Protein AF-A0A3N4JVA2-F1 (afdb_monomer_lite)

pLDDT: mean 72.31, std 13.78, range [35.91, 92.0]

Foldseek 3Di:
DLQLQLVLLLVLLQVLLVCLVPPDDDDDDPLLVVLSVLLSVLRNQLSVLQNDSDDDPVSVLSNQLSLLSNLLSLQLLCLCLLPVQPPPSSVVSNVVSVVVSVVCNDPVCSDPVNVVVSVVVVVCSLCCSVVSLVVCCVVPNDVLSCQLQVQQDDLVVCLCVLVVVCVVPPPPQSNHSRNSSVNSVSSSSNSVSSVVSSSSSNCSVVVDPPPNPDPDDD

Structure (mmCIF, N/CA/C/O backbone):
data_AF-A0A3N4JVA2-F1
#
_entry.id   AF-A0A3N4JVA2-F1
#
loop_
_atom_site.group_PDB
_atom_site.id
_atom_site.type_symbol
_atom_site.label_atom_id
_atom_site.label_alt_id
_atom_site.label_comp_id
_atom_site.label_asym_id
_atom_site.label_entity_id
_atom_site.label_seq_id
_atom_site.pdbx_PDB_ins_code
_atom_site.Cartn_x
_atom_site.Cartn_y
_atom_site.Cartn_z
_atom_site.occupancy
_atom_site.B_iso_or_equiv
_atom_site.auth_seq_id
_atom_site.auth_comp_id
_atom_site.auth_asym_id
_atom_site.auth_atom_id
_atom_site.pdbx_PDB_model_num
ATOM 1 N N . MET A 1 1 ? -22.751 -12.063 23.614 1.00 51.12 1 MET A N 1
ATOM 2 C CA . MET A 1 1 ? -22.861 -11.514 22.240 1.00 51.12 1 MET A CA 1
ATOM 3 C C . MET A 1 1 ? -21.673 -10.629 21.860 1.00 51.12 1 MET A C 1
ATOM 5 O O . MET A 1 1 ? -20.913 -11.044 20.999 1.00 51.12 1 MET A O 1
ATOM 9 N N . LYS A 1 2 ? -21.418 -9.496 22.542 1.00 52.69 2 LYS A N 1
ATOM 10 C CA . LYS A 1 2 ? -20.255 -8.619 22.254 1.00 52.69 2 LYS A CA 1
ATOM 11 C C . LYS A 1 2 ? -18.904 -9.360 22.245 1.00 52.69 2 LYS A C 1
ATOM 13 O O . LYS A 1 2 ? -18.098 -9.150 21.353 1.00 52.69 2 LYS A O 1
ATOM 18 N N . GLN A 1 3 ? -18.690 -10.280 23.186 1.00 52.34 3 GLN A N 1
ATOM 19 C CA . GLN A 1 3 ? -17.442 -11.048 23.323 1.00 52.34 3 GLN A CA 1
ATOM 20 C C . GLN A 1 3 ? -17.153 -12.006 22.149 1.00 52.34 3 GLN A C 1
ATOM 22 O O . GLN A 1 3 ? -15.996 -12.183 21.785 1.00 52.34 3 GLN A O 1
ATOM 27 N N . VAL A 1 4 ? -18.192 -12.563 21.513 1.00 56.69 4 VAL A N 1
ATOM 28 C CA . VAL A 1 4 ? -18.050 -13.440 20.334 1.00 56.69 4 VAL A CA 1
ATOM 29 C C . VAL A 1 4 ? -17.702 -12.613 19.094 1.00 56.69 4 VAL A C 1
ATOM 31 O O . VAL A 1 4 ? -16.795 -12.975 18.352 1.00 56.69 4 VAL A O 1
ATOM 34 N N . LEU A 1 5 ? -18.338 -11.448 18.924 1.00 57.22 5 LEU A N 1
ATOM 35 C CA . LEU A 1 5 ? -18.026 -10.515 17.837 1.00 57.22 5 LEU A CA 1
ATOM 36 C C . LEU A 1 5 ? -16.569 -10.014 17.903 1.00 57.22 5 LEU A C 1
ATOM 38 O O . LEU A 1 5 ? -15.891 -9.930 16.880 1.00 57.22 5 LEU A O 1
ATOM 42 N N . PHE A 1 6 ? -16.066 -9.723 19.109 1.00 60.81 6 PHE A N 1
ATOM 43 C CA . PHE A 1 6 ? -14.669 -9.324 19.306 1.00 60.81 6 PHE A CA 1
ATOM 44 C C . PHE A 1 6 ? -13.680 -10.433 18.948 1.00 60.81 6 PHE A C 1
ATOM 46 O O . PHE A 1 6 ? -12.674 -10.151 18.305 1.00 60.81 6 PHE A O 1
ATOM 53 N N . SER A 1 7 ? -13.979 -11.683 19.308 1.00 60.72 7 SER A N 1
ATOM 54 C CA . SER A 1 7 ? -13.124 -12.828 18.978 1.00 60.72 7 SER A CA 1
ATOM 55 C C . SER A 1 7 ? -12.996 -13.020 17.462 1.00 60.72 7 SER A C 1
ATOM 57 O O . SER A 1 7 ? -11.876 -13.090 16.962 1.00 60.72 7 SER A O 1
ATOM 59 N N . VAL A 1 8 ? -14.104 -12.999 16.708 1.00 65.75 8 VAL A N 1
ATOM 60 C CA . VAL A 1 8 ? -14.067 -13.189 15.242 1.00 65.75 8 VAL A CA 1
ATOM 61 C C . VAL A 1 8 ? -13.249 -12.095 14.547 1.00 65.75 8 VAL A C 1
ATOM 63 O O . VAL A 1 8 ? -12.421 -12.404 13.692 1.00 65.75 8 VAL A O 1
ATOM 66 N N . ASN A 1 9 ? -13.411 -10.832 14.955 1.00 71.25 9 ASN A N 1
ATOM 67 C CA . ASN A 1 9 ? -12.633 -9.731 14.385 1.00 71.25 9 ASN A CA 1
ATOM 68 C C . ASN A 1 9 ? -11.131 -9.901 14.657 1.00 71.25 9 ASN A C 1
ATOM 70 O O . ASN A 1 9 ? -10.323 -9.779 13.740 1.00 71.25 9 ASN A O 1
ATOM 74 N N . ILE A 1 10 ? -10.744 -10.240 15.888 1.00 77.38 10 ILE A N 1
ATOM 75 C CA . ILE A 1 10 ? -9.333 -10.438 16.253 1.00 77.38 10 ILE A CA 1
ATOM 76 C C . ILE A 1 10 ? -8.711 -11.578 15.444 1.00 77.38 10 ILE A C 1
ATOM 78 O O . ILE A 1 10 ? -7.615 -11.417 14.913 1.00 77.38 10 ILE A O 1
ATOM 82 N N . HIS A 1 11 ? -9.417 -12.701 15.285 1.00 79.94 11 HIS A N 1
ATOM 83 C CA . HIS A 1 11 ? -8.919 -13.818 14.482 1.00 79.94 11 HIS A CA 1
ATOM 84 C C . HIS A 1 11 ? -8.765 -13.448 13.002 1.00 79.94 11 HIS A C 1
ATOM 86 O O . HIS A 1 11 ? -7.753 -13.809 12.400 1.00 79.94 11 HIS A O 1
ATOM 92 N N . SER A 1 12 ? -9.698 -12.682 12.421 1.00 77.88 12 SER A N 1
ATOM 93 C CA . SER A 1 12 ? -9.548 -12.187 11.042 1.00 77.88 12 SER A CA 1
ATOM 94 C C . SER A 1 12 ? -8.355 -11.239 10.877 1.00 77.88 12 SER A C 1
ATOM 96 O O . SER A 1 12 ? -7.668 -11.293 9.862 1.00 77.88 12 SER A O 1
ATOM 98 N N . HIS A 1 13 ? -8.047 -10.430 11.897 1.00 80.38 13 HIS A N 1
ATOM 99 C CA . HIS A 1 13 ? -6.887 -9.538 11.871 1.00 80.38 13 HIS A CA 1
ATOM 100 C C . HIS A 1 13 ? -5.566 -10.283 11.983 1.00 80.38 13 HIS A C 1
ATOM 102 O O . HIS A 1 13 ? -4.662 -10.075 11.182 1.00 80.38 13 HIS A O 1
ATOM 108 N N . ILE A 1 14 ? -5.458 -11.184 12.957 1.00 85.06 14 ILE A N 1
ATOM 109 C CA . ILE A 1 14 ? -4.233 -11.958 13.172 1.00 85.06 14 ILE A CA 1
ATOM 110 C C . ILE A 1 14 ? -3.954 -12.851 11.960 1.00 85.06 14 ILE A C 1
ATOM 112 O O . ILE A 1 14 ? -2.825 -12.884 11.484 1.00 85.06 14 ILE A O 1
ATOM 116 N N . SER A 1 15 ? -4.972 -13.530 11.422 1.00 85.38 15 SER A N 1
ATOM 117 C CA . SER A 1 15 ? -4.803 -14.347 10.212 1.00 85.38 15 SER A CA 1
ATOM 118 C C . SER A 1 15 ? -4.378 -13.509 9.005 1.00 85.38 15 SER A C 1
ATOM 120 O O . SER A 1 15 ? -3.433 -13.895 8.323 1.00 85.38 15 SER A O 1
ATOM 122 N N . GLY A 1 16 ? -4.987 -12.336 8.792 1.00 84.00 16 GLY A N 1
ATOM 123 C CA . GLY A 1 16 ? -4.558 -11.384 7.767 1.00 84.00 16 GLY A CA 1
ATOM 124 C C . GLY A 1 16 ? -3.091 -10.980 7.926 1.00 84.00 16 GLY A C 1
ATOM 125 O O . GLY A 1 16 ? -2.321 -11.100 6.981 1.00 84.00 16 GLY A O 1
ATOM 126 N N . ALA A 1 17 ? -2.664 -10.589 9.130 1.00 87.06 17 ALA A N 1
ATOM 127 C CA . ALA A 1 17 ? -1.267 -10.241 9.388 1.00 87.06 17 ALA A CA 1
ATOM 128 C C . ALA A 1 17 ? -0.311 -11.407 9.084 1.00 87.06 17 ALA A C 1
ATOM 130 O O . ALA A 1 17 ? 0.690 -11.216 8.398 1.00 87.06 17 ALA A O 1
ATOM 131 N N . LEU A 1 18 ? -0.631 -12.620 9.547 1.00 88.88 18 LEU A N 1
ATOM 132 C CA . LEU A 1 18 ? 0.207 -13.802 9.333 1.00 88.88 18 LEU A CA 1
ATOM 133 C C . LEU A 1 18 ? 0.360 -14.147 7.847 1.00 88.88 18 LEU A C 1
ATOM 135 O O . LEU A 1 18 ? 1.466 -14.474 7.427 1.00 88.88 18 LEU A O 1
ATOM 139 N N . ILE A 1 19 ? -0.708 -14.029 7.050 1.00 88.00 19 ILE A N 1
ATOM 140 C CA . ILE A 1 19 ? -0.656 -14.286 5.602 1.00 88.00 19 ILE A CA 1
ATOM 141 C C . ILE A 1 19 ? 0.411 -13.417 4.934 1.00 88.00 19 ILE A C 1
ATOM 143 O O . ILE A 1 19 ? 1.207 -13.944 4.168 1.00 88.00 19 ILE A O 1
ATOM 147 N N . PHE A 1 20 ? 0.456 -12.116 5.235 1.00 87.31 20 PHE A N 1
ATOM 148 C CA . PHE A 1 20 ? 1.402 -11.195 4.593 1.00 87.31 20 PHE A CA 1
ATOM 149 C C . PHE A 1 20 ? 2.806 -11.231 5.206 1.00 87.31 20 PHE A C 1
ATOM 151 O O . PHE A 1 20 ? 3.771 -10.958 4.502 1.00 87.31 20 PHE A O 1
ATOM 158 N N . ILE A 1 21 ? 2.948 -11.610 6.482 1.00 87.81 21 ILE A N 1
ATOM 159 C CA . ILE A 1 21 ? 4.265 -11.835 7.107 1.00 87.81 21 ILE A CA 1
ATOM 160 C C . ILE A 1 21 ? 4.958 -13.057 6.496 1.00 87.81 21 ILE A C 1
ATOM 162 O O . ILE A 1 21 ? 6.162 -13.027 6.262 1.00 87.81 21 ILE A O 1
ATOM 166 N N . PHE A 1 22 ? 4.204 -14.130 6.253 1.00 88.06 22 PHE A N 1
ATOM 167 C CA . PHE A 1 22 ? 4.738 -15.401 5.760 1.00 88.06 22 PHE A CA 1
ATOM 168 C C . PHE A 1 22 ? 4.512 -15.615 4.265 1.00 88.06 22 PHE A C 1
ATOM 170 O O . PHE A 1 22 ? 4.711 -16.727 3.777 1.00 88.06 22 PHE A O 1
ATOM 177 N N . LEU A 1 23 ? 4.084 -14.582 3.534 1.00 85.88 23 LEU A N 1
ATOM 178 C CA . LEU A 1 23 ? 3.835 -14.710 2.109 1.00 85.88 23 LEU A CA 1
ATOM 179 C C . LEU A 1 23 ? 5.164 -14.963 1.382 1.00 85.88 23 LEU A C 1
ATOM 181 O O . LEU A 1 23 ? 6.051 -14.110 1.449 1.00 85.88 23 LEU A O 1
ATOM 185 N N . PRO A 1 24 ? 5.329 -16.098 0.685 1.00 82.94 24 PRO A N 1
ATOM 186 C CA . PRO A 1 24 ? 6.553 -16.353 -0.052 1.00 82.94 24 PRO A CA 1
ATOM 187 C C . PRO A 1 24 ? 6.567 -15.527 -1.342 1.00 82.94 24 PRO A C 1
ATOM 189 O O . PRO A 1 24 ? 5.593 -15.511 -2.094 1.00 82.94 24 PRO A O 1
ATOM 192 N N . TYR A 1 25 ? 7.691 -14.875 -1.616 1.00 82.44 25 TYR A N 1
ATOM 193 C CA . TYR A 1 25 ? 7.978 -14.236 -2.896 1.00 82.44 25 TYR A CA 1
ATOM 194 C C . TYR A 1 25 ? 9.459 -14.399 -3.237 1.00 82.44 25 TYR A C 1
ATOM 196 O O . TYR A 1 25 ? 10.316 -14.447 -2.353 1.00 82.44 25 TYR A O 1
ATOM 204 N N . SER A 1 26 ? 9.752 -14.528 -4.527 1.00 81.50 26 SER A N 1
ATOM 205 C CA . SER A 1 26 ? 11.116 -14.607 -5.050 1.00 81.50 26 SER A CA 1
ATOM 206 C C . SER A 1 26 ? 11.614 -13.208 -5.404 1.00 81.50 26 SER A C 1
ATOM 208 O O . SER A 1 26 ? 10.840 -12.383 -5.877 1.00 81.50 26 SER A O 1
ATOM 210 N N . THR A 1 27 ? 12.898 -12.937 -5.177 1.00 84.25 27 THR A N 1
ATOM 211 C CA . THR A 1 27 ? 13.518 -11.635 -5.467 1.00 84.25 27 THR A CA 1
ATOM 212 C C . THR A 1 27 ? 14.839 -11.835 -6.196 1.00 84.25 27 THR A C 1
ATOM 214 O O . THR A 1 27 ? 15.584 -12.758 -5.863 1.00 84.25 27 THR A O 1
ATOM 217 N N . VAL A 1 28 ? 15.149 -10.969 -7.165 1.00 81.19 28 VAL A N 1
ATOM 218 C CA . VAL A 1 28 ? 16.443 -10.986 -7.873 1.00 81.19 28 VAL A CA 1
ATOM 219 C C . VAL A 1 28 ? 17.425 -10.002 -7.237 1.00 81.19 28 VAL A C 1
ATOM 221 O O . VAL A 1 28 ? 18.615 -10.298 -7.142 1.00 81.19 28 VAL A O 1
ATOM 224 N N . SER A 1 29 ? 16.937 -8.857 -6.750 1.00 85.88 29 SER A N 1
ATOM 225 C CA . SER A 1 29 ? 17.755 -7.808 -6.138 1.00 85.88 29 SER A CA 1
ATOM 226 C C . SER A 1 29 ? 17.385 -7.520 -4.675 1.00 85.88 29 SER A C 1
ATOM 228 O O . SER A 1 29 ? 16.339 -7.930 -4.169 1.00 85.88 29 SER A O 1
ATOM 230 N N . GLN A 1 30 ? 18.257 -6.777 -3.981 1.00 88.12 30 GLN A N 1
ATOM 231 C CA . GLN A 1 30 ? 17.960 -6.241 -2.644 1.00 88.12 30 GLN A CA 1
ATOM 232 C C . GLN A 1 30 ? 16.842 -5.191 -2.682 1.00 88.12 30 GLN A C 1
ATOM 234 O O . GLN A 1 30 ? 16.107 -5.038 -1.710 1.00 88.12 30 GLN A O 1
ATOM 239 N N . GLU A 1 31 ? 16.696 -4.479 -3.800 1.00 88.12 31 GLU A N 1
ATOM 240 C CA . GLU A 1 31 ? 15.643 -3.481 -3.977 1.00 88.12 31 GLU A CA 1
ATOM 241 C C . GLU A 1 31 ? 14.268 -4.149 -4.027 1.00 88.12 31 GLU A C 1
ATOM 243 O O . GLU A 1 31 ? 13.375 -3.730 -3.293 1.00 88.12 31 GLU A O 1
ATOM 248 N N . ASP A 1 32 ? 14.133 -5.251 -4.775 1.00 88.00 32 ASP A N 1
ATOM 249 C CA . ASP A 1 32 ? 12.911 -6.068 -4.810 1.00 88.00 32 ASP A CA 1
ATOM 250 C C . ASP A 1 32 ? 12.520 -6.541 -3.405 1.00 88.00 32 ASP A C 1
ATOM 252 O O . ASP A 1 32 ? 11.373 -6.402 -2.973 1.00 88.00 32 ASP A O 1
ATOM 256 N N . LEU A 1 33 ? 13.496 -7.048 -2.644 1.00 90.75 33 LEU A N 1
ATOM 257 C CA . LEU A 1 33 ? 13.268 -7.487 -1.271 1.00 90.75 33 LEU A CA 1
ATOM 258 C C . LEU A 1 33 ? 12.765 -6.344 -0.391 1.00 90.75 33 LEU A C 1
ATOM 260 O O . LEU A 1 33 ? 11.818 -6.541 0.373 1.00 90.75 33 LEU A O 1
ATOM 264 N N . LEU A 1 34 ? 13.361 -5.155 -0.497 1.00 91.44 34 LEU A N 1
ATOM 265 C CA . LEU A 1 34 ? 12.939 -3.993 0.278 1.00 91.44 34 LEU A CA 1
ATOM 266 C C . LEU A 1 34 ? 11.513 -3.573 -0.078 1.00 91.44 34 LEU A C 1
ATOM 268 O O . LEU A 1 34 ? 10.695 -3.401 0.827 1.00 91.44 34 LEU A O 1
ATOM 272 N N . VAL A 1 35 ? 11.184 -3.440 -1.364 1.00 90.94 35 VAL A N 1
ATOM 273 C CA . VAL A 1 35 ? 9.867 -2.938 -1.780 1.00 90.94 35 VAL A CA 1
ATOM 274 C C . VAL A 1 35 ? 8.736 -3.905 -1.419 1.00 90.94 35 VAL A C 1
ATOM 276 O O . VAL A 1 35 ? 7.706 -3.460 -0.906 1.00 90.94 35 VAL A O 1
ATOM 279 N N . PHE A 1 36 ? 8.939 -5.220 -1.570 1.00 91.06 36 PHE A N 1
ATOM 280 C CA . PHE A 1 36 ? 7.970 -6.216 -1.100 1.00 91.06 36 PHE A CA 1
ATOM 281 C C . PHE A 1 36 ? 7.857 -6.223 0.428 1.00 91.06 36 PHE A C 1
ATOM 283 O O . PHE A 1 36 ? 6.748 -6.273 0.965 1.00 91.06 36 PHE A O 1
ATOM 290 N N . SER A 1 37 ? 8.979 -6.088 1.142 1.00 91.19 37 SER A N 1
ATOM 291 C CA . SER A 1 37 ? 8.980 -6.038 2.609 1.00 91.19 37 SER A CA 1
ATOM 292 C C . SER A 1 37 ? 8.226 -4.822 3.147 1.00 91.19 37 SER A C 1
ATOM 294 O O . SER A 1 37 ? 7.497 -4.951 4.128 1.00 91.19 37 SER A O 1
ATOM 296 N N . PHE A 1 38 ? 8.339 -3.653 2.504 1.00 91.12 38 PHE A N 1
ATOM 297 C CA . PHE A 1 38 ? 7.584 -2.452 2.883 1.00 91.12 38 PHE A CA 1
ATOM 298 C C . PHE A 1 38 ? 6.072 -2.656 2.771 1.00 91.12 38 PHE A C 1
ATOM 300 O O . PHE A 1 38 ? 5.326 -2.251 3.668 1.00 91.12 38 PHE A O 1
ATOM 307 N N . PHE A 1 39 ? 5.616 -3.314 1.704 1.00 90.81 39 PHE A N 1
ATOM 308 C CA . PHE A 1 39 ? 4.203 -3.630 1.538 1.00 90.81 39 PHE A CA 1
ATOM 309 C C . PHE A 1 39 ? 3.722 -4.650 2.570 1.00 90.81 39 PHE A C 1
ATOM 311 O O . PHE A 1 39 ? 2.759 -4.375 3.290 1.00 90.81 39 PHE A O 1
ATOM 318 N N . SER A 1 40 ? 4.425 -5.775 2.715 1.00 91.38 40 SER A N 1
ATOM 319 C CA . SER A 1 40 ? 4.093 -6.814 3.697 1.00 91.38 40 SER A CA 1
ATOM 320 C C . SER A 1 40 ? 4.081 -6.271 5.128 1.00 91.38 40 SER A C 1
ATOM 322 O O . SER A 1 40 ? 3.151 -6.543 5.890 1.00 91.38 40 SER A O 1
ATOM 324 N N . PHE A 1 41 ? 5.055 -5.426 5.482 1.00 92.00 41 PHE A N 1
ATOM 325 C CA . PHE A 1 41 ? 5.095 -4.716 6.760 1.00 92.00 41 PHE A CA 1
ATOM 326 C C . PHE A 1 41 ? 3.887 -3.794 6.935 1.00 92.00 41 PHE A C 1
ATOM 328 O O . PHE A 1 41 ? 3.237 -3.821 7.980 1.00 92.00 41 PHE A O 1
ATOM 335 N N . GLY A 1 42 ? 3.551 -3.003 5.912 1.00 90.81 42 GLY A N 1
ATOM 336 C CA . GLY A 1 42 ? 2.410 -2.095 5.956 1.00 90.81 42 GLY A CA 1
ATOM 337 C C . GLY A 1 42 ? 1.088 -2.825 6.196 1.00 90.81 42 GLY A C 1
ATOM 338 O O . GLY A 1 42 ? 0.297 -2.415 7.050 1.00 90.81 42 GLY A O 1
ATOM 339 N N . VAL A 1 43 ? 0.880 -3.948 5.503 1.00 89.19 43 VAL A N 1
ATOM 340 C CA . VAL A 1 43 ? -0.288 -4.816 5.694 1.00 89.19 43 VAL A CA 1
ATOM 341 C C . VAL A 1 43 ? -0.304 -5.402 7.105 1.00 89.19 43 VAL A C 1
ATOM 343 O O . VAL A 1 43 ? -1.298 -5.250 7.818 1.00 89.19 43 VAL A O 1
ATOM 346 N N . ALA A 1 44 ? 0.801 -6.005 7.548 1.00 90.94 44 ALA A N 1
ATOM 347 C CA . ALA A 1 44 ? 0.902 -6.620 8.868 1.00 90.94 44 ALA A CA 1
ATOM 348 C C . ALA A 1 44 ? 0.609 -5.620 9.996 1.00 90.94 44 ALA A C 1
ATOM 350 O O . ALA A 1 44 ? -0.216 -5.891 10.868 1.00 90.94 44 ALA A O 1
ATOM 351 N N . VAL A 1 45 ? 1.220 -4.433 9.954 1.00 90.88 45 VAL A N 1
ATOM 352 C CA . VAL A 1 45 ? 0.991 -3.375 10.947 1.00 90.88 45 VAL A CA 1
ATOM 353 C C . VAL A 1 45 ? -0.461 -2.903 10.930 1.00 90.88 45 VAL A C 1
ATOM 355 O O . VAL A 1 45 ? -1.047 -2.721 11.996 1.00 90.88 45 VAL A O 1
ATOM 358 N N . CYS A 1 46 ? -1.075 -2.746 9.754 1.00 90.00 46 CYS A N 1
ATOM 359 C CA . CYS A 1 46 ? -2.479 -2.349 9.649 1.00 90.00 46 CYS A CA 1
ATOM 360 C C . CYS A 1 46 ? -3.420 -3.331 10.357 1.00 90.00 46 CYS A C 1
ATOM 362 O O . CYS A 1 46 ? -4.281 -2.915 11.141 1.00 90.00 46 CYS A O 1
ATOM 364 N N . PHE A 1 47 ? -3.230 -4.628 10.119 1.00 87.62 47 PHE A N 1
ATOM 365 C CA . PHE A 1 47 ? -4.016 -5.679 10.758 1.00 87.62 47 PHE A CA 1
ATOM 366 C C . PHE A 1 47 ? -3.732 -5.776 12.267 1.00 87.62 47 PHE A C 1
ATOM 368 O O . PHE A 1 47 ? -4.663 -5.831 13.069 1.00 87.62 47 PHE A O 1
ATOM 375 N N . LEU A 1 48 ? -2.466 -5.707 12.689 1.00 87.94 48 LEU A N 1
ATOM 376 C CA . LEU A 1 48 ? -2.091 -5.792 14.106 1.00 87.94 48 LEU A CA 1
ATOM 377 C C . LEU A 1 48 ? -2.601 -4.603 14.929 1.00 87.94 48 LEU A C 1
ATOM 379 O O . LEU A 1 48 ? -3.141 -4.801 16.018 1.00 87.94 48 LEU A O 1
ATOM 383 N N . LEU A 1 49 ? -2.499 -3.377 14.406 1.00 86.06 49 LEU A N 1
ATOM 384 C CA . LEU A 1 49 ? -3.050 -2.187 15.066 1.00 86.06 49 LEU A CA 1
ATOM 385 C C . LEU A 1 49 ? -4.577 -2.248 15.192 1.00 86.06 49 LEU A C 1
ATOM 387 O O . LEU A 1 49 ? -5.140 -1.652 16.111 1.00 86.06 49 LEU A O 1
ATOM 391 N N . SER A 1 50 ? -5.226 -3.009 14.310 1.00 80.44 50 SER A N 1
ATOM 392 C CA . SER A 1 50 ? -6.672 -3.212 14.295 1.00 80.44 50 SER A CA 1
ATOM 393 C C . SER A 1 50 ? -7.153 -4.393 15.154 1.00 80.44 50 SER A C 1
ATOM 395 O O . SER A 1 50 ? -8.351 -4.508 15.429 1.00 80.44 50 SER A O 1
ATOM 397 N N . ALA A 1 51 ? -6.237 -5.226 15.660 1.00 80.12 51 ALA A N 1
ATOM 398 C CA . ALA A 1 51 ? -6.511 -6.425 16.453 1.00 80.12 51 ALA A CA 1
ATOM 399 C C . ALA A 1 51 ? -6.754 -6.140 17.952 1.00 80.12 51 ALA A C 1
ATOM 401 O O . ALA A 1 51 ? -6.278 -6.871 18.822 1.00 80.12 51 ALA A O 1
ATOM 402 N N . ASN A 1 52 ? -7.491 -5.078 18.290 1.00 75.25 52 ASN A N 1
ATOM 403 C CA . ASN A 1 52 ? -7.765 -4.722 19.684 1.00 75.25 52 ASN A CA 1
ATOM 404 C C . ASN A 1 52 ? -9.221 -5.059 20.086 1.00 75.25 52 ASN A C 1
ATOM 406 O O . ASN A 1 52 ? -10.159 -4.569 19.453 1.00 75.25 52 ASN A O 1
ATOM 410 N N . PRO A 1 53 ? -9.445 -5.834 21.170 1.00 67.19 53 PRO A N 1
ATOM 411 C CA . PRO A 1 53 ? -10.783 -6.216 21.638 1.00 67.19 53 PRO A CA 1
ATOM 412 C C . PRO A 1 53 ? -11.627 -5.049 22.164 1.00 67.19 53 PRO A C 1
ATOM 414 O O . PRO A 1 53 ? -12.820 -5.217 22.405 1.00 67.19 53 PRO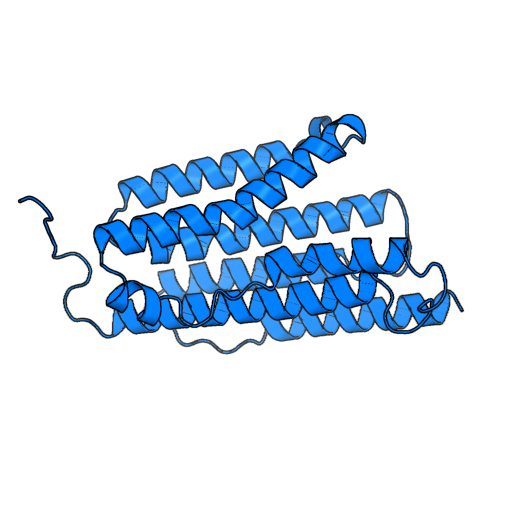 A O 1
ATOM 417 N N . ARG A 1 54 ? -11.035 -3.879 22.423 1.00 72.19 54 ARG A N 1
ATOM 418 C CA . ARG A 1 54 ? -11.738 -2.736 23.013 1.00 72.19 54 ARG A CA 1
ATOM 419 C C . ARG A 1 54 ? -12.004 -1.679 21.954 1.00 72.19 54 ARG A C 1
ATOM 421 O O . ARG A 1 54 ? -11.070 -1.093 21.415 1.00 72.19 54 ARG A O 1
ATOM 428 N N . VAL A 1 55 ? -13.274 -1.352 21.725 1.00 70.69 55 VAL A N 1
ATOM 429 C CA . VAL A 1 55 ? -13.644 -0.160 20.948 1.00 70.69 55 VAL A CA 1
ATOM 430 C C . VAL A 1 55 ? -13.464 1.061 21.842 1.00 70.69 55 VAL A C 1
ATOM 432 O O . VAL A 1 55 ? -14.234 1.281 22.773 1.00 70.69 55 VAL A O 1
ATOM 435 N N . SER A 1 56 ? -12.421 1.840 21.575 1.00 79.00 56 SER A N 1
ATOM 436 C CA . SER A 1 56 ? -12.137 3.103 22.256 1.00 79.00 56 SER A CA 1
ATOM 437 C C . SER A 1 56 ? -11.722 4.162 21.237 1.00 79.00 56 SER A C 1
ATOM 439 O O . SER A 1 56 ? -11.349 3.826 20.110 1.00 79.00 56 SER A O 1
ATOM 441 N N . ALA A 1 57 ? -11.752 5.440 21.625 1.00 75.62 57 ALA A N 1
ATOM 442 C CA . ALA A 1 57 ? -11.249 6.523 20.777 1.00 75.62 57 ALA A CA 1
ATOM 443 C C . ALA A 1 57 ? -9.776 6.302 20.382 1.00 75.62 57 ALA A C 1
ATOM 445 O O . ALA A 1 57 ? -9.397 6.559 19.243 1.00 75.62 57 ALA A O 1
ATOM 446 N N . ILE A 1 58 ? -8.974 5.754 21.299 1.00 77.88 58 ILE A N 1
ATOM 447 C CA . ILE A 1 58 ? -7.563 5.418 21.081 1.00 77.88 58 ILE A CA 1
ATOM 448 C C . ILE A 1 58 ? -7.428 4.267 20.076 1.00 77.88 58 ILE A C 1
ATOM 450 O O . ILE A 1 58 ? -6.673 4.369 19.115 1.00 77.88 58 ILE A O 1
ATOM 454 N N . THR A 1 59 ? -8.204 3.194 20.241 1.00 77.25 59 THR A N 1
ATOM 455 C CA . THR A 1 59 ? -8.207 2.059 19.304 1.00 77.25 59 THR A CA 1
ATOM 456 C C . THR A 1 59 ? -8.581 2.503 17.894 1.00 77.25 59 THR A C 1
ATOM 458 O O . THR A 1 59 ? -7.950 2.111 16.921 1.00 77.25 59 THR A O 1
ATOM 461 N N . LEU A 1 60 ? -9.580 3.377 17.774 1.00 76.50 60 LEU A N 1
ATOM 462 C CA . LEU A 1 60 ? -9.983 3.913 16.482 1.00 76.50 60 LEU A CA 1
ATOM 463 C C . LEU A 1 60 ? -8.856 4.732 15.827 1.00 76.50 60 LEU A C 1
ATOM 465 O O . LEU A 1 60 ? -8.678 4.649 14.614 1.00 76.50 60 LEU A O 1
ATOM 469 N N . GLN A 1 61 ? -8.073 5.484 16.608 1.00 79.75 61 GLN A N 1
ATOM 470 C CA . GLN A 1 61 ? -6.893 6.192 16.099 1.00 79.75 61 GLN A CA 1
ATOM 471 C C . GLN A 1 61 ? -5.814 5.228 15.593 1.00 79.75 61 GLN A C 1
ATOM 473 O O . GLN A 1 61 ? -5.242 5.482 14.534 1.00 79.75 61 GLN A O 1
ATOM 478 N N . PHE A 1 62 ? -5.568 4.116 16.291 1.00 83.69 62 PHE A N 1
ATOM 479 C CA . PHE A 1 62 ? -4.632 3.087 15.830 1.00 83.69 62 PHE A CA 1
ATOM 480 C C . PHE A 1 62 ? -5.094 2.409 14.537 1.00 83.69 62 PHE A C 1
ATOM 482 O O . PHE A 1 62 ? -4.281 2.242 13.632 1.00 83.69 62 PHE A O 1
ATOM 489 N N . ASN A 1 63 ? -6.389 2.117 14.390 1.00 81.12 63 ASN A N 1
ATOM 490 C CA . ASN A 1 63 ? -6.934 1.574 13.141 1.00 81.12 63 ASN A CA 1
ATOM 491 C C . ASN A 1 63 ? -6.705 2.538 11.968 1.00 81.12 63 ASN A C 1
ATOM 493 O O . ASN A 1 63 ? -6.308 2.125 10.881 1.00 81.12 63 ASN A O 1
ATOM 497 N N . PHE A 1 64 ? -6.921 3.841 12.187 1.00 78.06 64 PHE A N 1
ATOM 498 C CA . PHE A 1 64 ? -6.640 4.852 11.167 1.00 78.06 64 PHE A CA 1
ATOM 499 C C . PHE A 1 64 ? -5.151 4.939 10.833 1.00 78.06 64 PHE A C 1
ATOM 501 O O . PHE A 1 64 ? -4.802 5.015 9.658 1.00 78.06 64 PHE A O 1
ATOM 508 N N . LEU A 1 65 ? -4.281 4.903 11.844 1.00 85.19 65 LEU A N 1
ATOM 509 C CA . LEU A 1 65 ? -2.836 4.887 11.640 1.00 85.19 65 LEU A CA 1
ATOM 510 C C . LEU A 1 65 ? -2.403 3.664 10.821 1.00 85.19 65 LEU A C 1
ATOM 512 O O . LEU A 1 65 ? -1.615 3.808 9.892 1.00 85.19 65 LEU A O 1
ATOM 516 N N . GLY A 1 66 ? -2.969 2.492 11.112 1.00 87.69 66 GLY A N 1
ATOM 517 C CA . GLY A 1 66 ? -2.738 1.266 10.357 1.00 87.69 66 GLY A CA 1
ATOM 518 C C . GLY A 1 66 ? -3.061 1.413 8.871 1.00 87.69 66 GLY A C 1
ATOM 519 O O . GLY A 1 66 ? -2.215 1.108 8.036 1.00 87.69 66 GLY A O 1
ATOM 520 N N . ILE A 1 67 ? -4.234 1.961 8.536 1.00 83.69 67 ILE A N 1
ATOM 521 C CA . ILE A 1 67 ? -4.637 2.203 7.139 1.00 83.69 67 ILE A CA 1
ATOM 522 C C . ILE A 1 67 ? -3.654 3.148 6.436 1.00 83.69 67 ILE A C 1
ATOM 524 O O . ILE A 1 67 ? -3.274 2.901 5.294 1.00 83.69 67 ILE A O 1
ATOM 528 N N . ILE A 1 68 ? -3.212 4.213 7.112 1.00 83.75 68 ILE A N 1
ATOM 529 C CA . ILE A 1 68 ? -2.254 5.178 6.550 1.00 83.75 68 ILE A CA 1
ATOM 530 C C . ILE A 1 68 ? -0.901 4.507 6.272 1.00 83.75 68 ILE A C 1
ATOM 532 O O . ILE A 1 68 ? -0.319 4.721 5.209 1.00 83.75 68 ILE A O 1
ATOM 536 N N . ILE A 1 69 ? -0.419 3.673 7.199 1.00 89.31 69 ILE A N 1
ATOM 537 C CA . ILE A 1 69 ? 0.834 2.921 7.051 1.00 89.31 69 ILE A CA 1
ATOM 538 C C . ILE A 1 69 ? 0.734 1.910 5.901 1.00 89.31 69 ILE A C 1
ATOM 540 O O . ILE A 1 69 ? 1.640 1.857 5.074 1.00 89.31 69 ILE A O 1
ATOM 544 N N . LEU A 1 70 ? -0.367 1.154 5.802 1.00 88.75 70 LEU A N 1
ATOM 545 C CA . LEU A 1 70 ? -0.623 0.243 4.680 1.00 88.75 70 LEU A CA 1
ATOM 546 C C . LEU A 1 70 ? -0.619 0.990 3.346 1.00 88.75 70 LEU A C 1
ATOM 548 O O . LEU A 1 70 ? 0.013 0.550 2.388 1.00 88.75 70 LEU A O 1
ATOM 552 N N . MET A 1 71 ? -1.298 2.134 3.281 1.00 84.00 71 MET A N 1
ATOM 553 C CA . MET A 1 71 ? -1.397 2.900 2.044 1.00 84.00 71 MET A CA 1
ATOM 554 C C . MET A 1 71 ? -0.046 3.424 1.573 1.00 84.00 71 MET A C 1
ATOM 556 O O . MET A 1 71 ? 0.285 3.306 0.395 1.00 84.00 71 MET A O 1
ATOM 560 N N . TRP A 1 72 ? 0.760 3.942 2.495 1.00 86.88 72 TRP A N 1
ATOM 561 C CA . TRP A 1 72 ? 2.119 4.367 2.189 1.00 86.88 72 TRP A CA 1
ATOM 562 C C . TRP A 1 72 ? 3.023 3.182 1.809 1.00 86.88 72 TRP A C 1
ATOM 564 O O . TRP A 1 72 ? 3.725 3.249 0.802 1.00 86.88 72 TRP A O 1
ATOM 574 N N . GLY A 1 73 ? 2.941 2.066 2.543 1.00 88.88 73 GLY A N 1
ATOM 575 C CA . GLY A 1 73 ? 3.691 0.840 2.253 1.00 88.88 73 GLY A CA 1
ATOM 576 C C . GLY A 1 73 ? 3.354 0.214 0.897 1.00 88.88 73 GLY A C 1
ATOM 577 O O . GLY A 1 73 ? 4.241 -0.325 0.251 1.00 88.88 73 GLY A O 1
ATOM 578 N N . SER A 1 74 ? 2.106 0.328 0.428 1.00 86.00 74 SER A N 1
ATOM 579 C CA . SER A 1 74 ? 1.674 -0.101 -0.915 1.00 86.00 74 SER A CA 1
ATOM 580 C C . SER A 1 74 ? 2.118 0.862 -2.022 1.00 86.00 74 SER A C 1
ATOM 582 O O . SER A 1 74 ? 2.430 0.432 -3.134 1.00 86.00 74 SER A O 1
ATOM 584 N N . ALA A 1 75 ? 2.214 2.162 -1.730 1.00 83.69 75 ALA A N 1
ATOM 585 C CA . ALA A 1 75 ? 2.679 3.143 -2.706 1.00 83.69 75 ALA A CA 1
ATOM 586 C C . ALA A 1 75 ? 4.145 2.908 -3.113 1.00 83.69 75 ALA A C 1
ATOM 588 O O . ALA A 1 75 ? 4.471 3.057 -4.285 1.00 83.69 75 ALA A O 1
ATOM 589 N N . ILE A 1 76 ? 5.012 2.502 -2.179 1.00 88.38 76 ILE A N 1
ATOM 590 C CA . ILE A 1 76 ? 6.449 2.276 -2.425 1.00 88.38 76 ILE A CA 1
ATOM 591 C C . ILE A 1 76 ? 6.713 1.285 -3.582 1.00 88.38 76 ILE A C 1
ATOM 593 O O . ILE A 1 76 ? 7.299 1.708 -4.581 1.00 88.38 76 ILE A O 1
ATOM 597 N N . PRO A 1 77 ? 6.276 0.008 -3.527 1.00 86.94 77 PRO A N 1
ATOM 598 C CA . PRO A 1 77 ? 6.509 -0.940 -4.619 1.00 86.94 77 PRO A CA 1
ATOM 599 C C . PRO A 1 77 ? 5.751 -0.567 -5.896 1.00 86.94 77 PRO A C 1
ATOM 601 O O . PRO A 1 77 ? 6.242 -0.821 -6.993 1.00 86.94 77 PRO A O 1
ATOM 604 N N . THR A 1 78 ? 4.588 0.085 -5.777 1.00 82.81 78 THR A N 1
ATOM 605 C CA . THR A 1 78 ? 3.828 0.569 -6.940 1.00 82.81 78 THR A CA 1
ATOM 606 C C . THR A 1 78 ? 4.616 1.617 -7.724 1.00 82.81 78 THR A C 1
ATOM 608 O O . THR A 1 78 ? 4.665 1.566 -8.949 1.00 82.81 78 THR A O 1
ATOM 611 N N . ILE A 1 79 ? 5.247 2.564 -7.025 1.00 82.81 79 ILE A N 1
ATOM 612 C CA . ILE A 1 79 ? 6.087 3.600 -7.636 1.00 82.81 79 ILE A CA 1
ATOM 613 C C . ILE A 1 79 ? 7.352 2.971 -8.226 1.00 82.81 79 ILE A C 1
ATOM 615 O O . ILE A 1 79 ? 7.716 3.307 -9.352 1.00 82.81 79 ILE A O 1
ATOM 619 N N . TYR A 1 80 ? 7.985 2.045 -7.497 1.00 86.75 80 TYR A N 1
ATOM 620 C CA . TYR A 1 80 ? 9.202 1.360 -7.933 1.00 86.75 80 TYR A CA 1
ATOM 621 C C . TYR A 1 80 ? 8.999 0.601 -9.249 1.00 86.75 80 TYR A C 1
ATOM 623 O O . TYR A 1 80 ? 9.672 0.889 -10.234 1.00 86.75 80 TYR A O 1
ATOM 631 N N . TYR A 1 81 ? 8.023 -0.310 -9.309 1.00 81.12 81 TYR A N 1
ATOM 632 C CA . TYR A 1 81 ? 7.768 -1.084 -10.527 1.00 81.12 81 TYR A CA 1
ATOM 633 C C . TYR A 1 81 ? 7.049 -0.275 -11.616 1.00 81.12 81 TYR A C 1
ATOM 635 O O . TYR A 1 81 ? 7.243 -0.536 -12.802 1.00 81.12 81 TYR A O 1
ATOM 643 N N . GLY A 1 82 ? 6.247 0.729 -11.244 1.00 77.88 82 GLY A N 1
ATOM 644 C CA . GLY A 1 82 ? 5.536 1.586 -12.197 1.00 77.88 82 GLY A CA 1
ATOM 645 C C . GLY A 1 82 ? 6.453 2.531 -12.977 1.00 77.88 82 GLY A C 1
ATOM 646 O O . GLY A 1 82 ? 6.237 2.752 -14.168 1.00 77.88 82 GLY A O 1
ATOM 647 N N . PHE A 1 83 ? 7.498 3.051 -12.331 1.00 78.62 83 PHE A N 1
ATOM 648 C CA . PHE A 1 83 ? 8.466 3.969 -12.935 1.00 78.62 83 PHE A CA 1
ATOM 649 C C . PHE A 1 83 ? 9.879 3.383 -12.954 1.00 78.62 83 PHE A C 1
ATOM 651 O O . PHE A 1 83 ? 10.843 4.136 -12.869 1.00 78.62 83 PHE A O 1
ATOM 658 N N . TYR A 1 84 ? 10.023 2.058 -13.074 1.00 82.75 84 TYR A N 1
ATOM 659 C CA . TYR A 1 84 ? 11.303 1.340 -12.940 1.00 82.75 84 TYR A CA 1
ATOM 660 C C . TYR A 1 84 ? 12.466 1.981 -13.725 1.00 82.75 84 TYR A C 1
ATOM 662 O O . TYR A 1 84 ? 13.585 2.064 -13.229 1.00 82.75 84 TYR A O 1
ATOM 670 N N . CYS A 1 85 ? 12.181 2.521 -14.913 1.00 81.75 85 CYS A N 1
ATOM 671 C CA . CYS A 1 85 ? 13.167 3.149 -15.795 1.00 81.75 85 CYS A CA 1
ATOM 672 C C . CYS A 1 85 ? 13.349 4.667 -15.631 1.00 81.75 85 CYS A C 1
ATOM 674 O O . CYS A 1 85 ? 14.279 5.224 -16.209 1.00 81.75 85 CYS A O 1
ATOM 676 N N . ASP A 1 86 ? 12.491 5.348 -14.868 1.00 82.00 86 ASP A N 1
ATOM 677 C CA . ASP A 1 86 ? 12.552 6.797 -14.653 1.00 82.00 86 ASP A CA 1
ATOM 678 C C . ASP A 1 86 ? 12.751 7.117 -13.165 1.00 82.00 86 ASP A C 1
ATOM 680 O O . ASP A 1 86 ? 11.810 7.279 -12.382 1.00 82.00 86 ASP A O 1
ATOM 684 N N . VAL A 1 87 ? 14.021 7.250 -12.776 1.00 86.12 87 VAL A N 1
ATOM 685 C CA . VAL A 1 87 ? 14.429 7.572 -11.400 1.00 86.12 87 VAL A CA 1
ATOM 686 C C . VAL A 1 87 ? 13.920 8.955 -10.961 1.00 86.12 87 VAL A C 1
ATOM 688 O O . VAL A 1 87 ? 13.659 9.178 -9.775 1.00 86.12 87 VAL A O 1
ATOM 691 N N . GLY A 1 88 ? 13.746 9.893 -11.899 1.00 84.25 88 GLY A N 1
ATOM 692 C CA . GLY A 1 88 ? 13.225 11.229 -11.614 1.00 84.25 88 GLY A CA 1
ATOM 693 C C . GLY A 1 88 ? 11.767 11.176 -11.163 1.00 84.25 88 GLY A C 1
ATOM 694 O O . GLY A 1 88 ? 11.417 11.716 -10.108 1.00 84.25 88 GLY A O 1
ATOM 695 N N . LEU A 1 89 ? 10.930 10.463 -11.919 1.00 77.19 89 LEU A N 1
ATOM 696 C CA . LEU A 1 89 ? 9.526 10.234 -11.580 1.00 77.19 89 LEU A CA 1
ATOM 697 C C . LEU A 1 89 ? 9.370 9.399 -10.308 1.00 77.19 89 LEU A C 1
ATOM 699 O O . LEU A 1 89 ? 8.533 9.744 -9.467 1.00 77.19 89 LEU A O 1
ATOM 703 N N . GLN A 1 90 ? 10.207 8.374 -10.103 1.00 83.81 90 GLN A N 1
ATOM 704 C CA . GLN A 1 90 ? 10.217 7.612 -8.849 1.00 83.81 90 GLN A CA 1
ATOM 705 C C . GLN A 1 90 ? 10.472 8.517 -7.642 1.00 83.81 90 GLN A C 1
ATOM 707 O O . GLN A 1 90 ? 9.706 8.500 -6.673 1.00 83.81 90 GLN A O 1
ATOM 712 N N . LYS A 1 91 ? 11.525 9.344 -7.696 1.00 87.00 91 LYS A N 1
ATOM 713 C CA . LYS A 1 91 ? 11.902 10.237 -6.595 1.00 87.00 91 LYS A CA 1
ATOM 714 C C . LYS A 1 91 ? 10.804 11.255 -6.302 1.00 87.00 91 LYS A C 1
ATOM 716 O O . LYS A 1 91 ? 10.409 11.408 -5.146 1.00 87.00 91 LYS A O 1
ATOM 721 N N . ASN A 1 92 ? 10.282 11.917 -7.333 1.00 82.50 92 ASN A N 1
ATOM 722 C CA . ASN A 1 92 ? 9.245 12.939 -7.176 1.00 82.50 92 ASN A CA 1
ATOM 723 C C . ASN A 1 92 ? 7.956 12.349 -6.588 1.00 82.50 92 ASN A C 1
ATOM 725 O O . ASN A 1 92 ? 7.387 12.910 -5.649 1.00 82.50 92 ASN A O 1
ATOM 729 N N . THR A 1 93 ? 7.536 11.181 -7.078 1.00 79.06 93 THR A N 1
ATOM 730 C CA . THR A 1 93 ? 6.311 10.520 -6.607 1.00 79.06 93 THR A CA 1
ATOM 731 C C . THR A 1 93 ? 6.482 9.957 -5.194 1.00 79.06 93 THR A C 1
ATOM 733 O O . THR A 1 93 ? 5.567 10.053 -4.376 1.00 79.06 93 THR A O 1
ATOM 736 N N . THR A 1 94 ? 7.670 9.448 -4.852 1.00 85.38 94 THR A N 1
ATOM 737 C CA . THR A 1 94 ? 7.984 8.979 -3.491 1.00 85.38 94 THR A CA 1
ATOM 738 C C . THR A 1 94 ? 7.979 10.130 -2.486 1.00 85.38 94 THR A C 1
ATOM 740 O O . THR A 1 94 ? 7.393 10.002 -1.410 1.00 85.38 94 THR A O 1
ATOM 743 N N . ILE A 1 95 ? 8.567 11.281 -2.838 1.00 87.69 95 ILE A N 1
ATOM 744 C CA . ILE A 1 95 ? 8.528 12.493 -2.005 1.00 87.69 95 ILE A CA 1
ATOM 745 C C . ILE A 1 95 ? 7.081 12.945 -1.798 1.00 87.69 95 ILE A C 1
ATOM 747 O O . ILE A 1 95 ? 6.691 13.245 -0.669 1.00 87.69 95 ILE A O 1
ATOM 751 N N . LEU A 1 96 ? 6.268 12.969 -2.855 1.00 82.62 96 LEU A N 1
ATOM 752 C CA . LEU A 1 96 ? 4.853 13.323 -2.750 1.00 82.62 96 LEU A CA 1
ATOM 753 C C . LEU A 1 96 ? 4.100 12.365 -1.811 1.00 82.62 96 LEU A C 1
ATOM 755 O O . LEU A 1 96 ? 3.421 12.818 -0.891 1.00 82.62 96 LEU A O 1
ATOM 759 N N . SER A 1 97 ? 4.286 11.054 -1.989 1.00 83.12 97 SER A N 1
ATOM 760 C CA . SER A 1 97 ? 3.688 10.011 -1.144 1.00 83.12 97 SER A CA 1
ATOM 761 C C . SER A 1 97 ? 4.078 10.166 0.332 1.00 83.12 97 SER A C 1
ATOM 763 O O . SER A 1 97 ? 3.221 10.112 1.218 1.00 83.12 97 SER A O 1
ATOM 765 N N . LEU A 1 98 ? 5.353 10.454 0.613 1.00 87.56 98 LEU A N 1
ATOM 766 C CA . LEU A 1 98 ? 5.842 10.700 1.970 1.00 87.56 98 LEU A CA 1
ATOM 767 C C . LEU A 1 98 ? 5.230 11.966 2.589 1.00 87.56 98 LEU A C 1
ATOM 769 O O . LEU A 1 98 ? 4.827 11.948 3.751 1.00 87.56 98 LEU A O 1
ATOM 773 N N . ASN A 1 99 ? 5.110 13.055 1.826 1.00 84.75 99 ASN A N 1
ATOM 774 C CA . ASN A 1 99 ? 4.453 14.273 2.305 1.00 84.75 99 ASN A CA 1
ATOM 775 C C . ASN A 1 99 ? 2.978 14.017 2.642 1.00 84.75 99 ASN A C 1
ATOM 777 O O . ASN A 1 99 ? 2.507 14.434 3.701 1.00 84.75 99 ASN A O 1
ATOM 781 N N . CYS A 1 100 ? 2.259 13.275 1.793 1.00 81.81 100 CYS A N 1
ATOM 782 C CA . CYS A 1 100 ? 0.883 12.867 2.074 1.00 81.81 100 CYS A CA 1
ATOM 783 C C . CYS A 1 100 ? 0.787 12.026 3.354 1.00 81.81 100 CYS A C 1
ATOM 785 O O . CYS A 1 100 ? -0.096 12.274 4.180 1.00 81.81 100 CYS A O 1
ATOM 787 N N . PHE A 1 101 ? 1.707 11.078 3.556 1.00 85.31 101 PHE A N 1
ATOM 788 C CA . PHE A 1 101 ? 1.785 10.286 4.784 1.00 85.31 101 PHE A CA 1
ATOM 789 C C . PHE A 1 101 ? 1.955 11.183 6.019 1.00 85.31 101 PHE A C 1
ATOM 791 O O . PHE A 1 101 ? 1.137 11.115 6.940 1.00 85.31 101 PHE A O 1
ATOM 798 N N . ILE A 1 102 ? 2.952 12.077 6.008 1.00 86.62 102 ILE A N 1
ATOM 799 C CA . ILE A 1 102 ? 3.257 12.986 7.123 1.00 86.62 102 ILE A CA 1
ATOM 800 C C . ILE A 1 102 ? 2.051 13.870 7.454 1.00 86.62 102 ILE A C 1
ATOM 802 O O . ILE A 1 102 ? 1.639 13.941 8.611 1.00 86.62 102 ILE A O 1
ATOM 806 N N . ILE A 1 103 ? 1.441 14.506 6.451 1.00 83.12 103 ILE A N 1
ATOM 807 C CA . ILE A 1 103 ? 0.283 15.387 6.657 1.00 83.12 103 ILE A CA 1
ATOM 808 C C . ILE A 1 103 ? -0.879 14.618 7.298 1.00 83.12 103 ILE A C 1
ATOM 810 O O . ILE A 1 103 ? -1.514 15.115 8.228 1.00 83.12 103 ILE A O 1
ATOM 814 N N . THR A 1 104 ? -1.123 13.383 6.857 1.00 78.31 104 THR A N 1
ATOM 815 C CA . THR A 1 104 ? -2.261 12.584 7.334 1.00 78.31 104 THR A CA 1
ATOM 816 C C . THR A 1 104 ? -2.083 12.113 8.783 1.00 78.31 104 THR A C 1
ATOM 818 O O . THR A 1 104 ? -3.071 11.947 9.502 1.00 78.31 104 THR A O 1
ATOM 821 N N . ILE A 1 105 ? -0.842 11.932 9.254 1.00 82.94 105 ILE A N 1
ATOM 822 C CA . ILE A 1 105 ? -0.576 11.543 10.647 1.00 82.94 105 ILE A CA 1
ATOM 823 C C . ILE A 1 105 ? -0.539 12.728 11.619 1.00 82.94 105 ILE A C 1
ATOM 825 O O . ILE A 1 105 ? -0.615 12.498 12.830 1.00 82.94 105 ILE A O 1
ATOM 829 N N . LEU A 1 106 ? -0.446 13.977 11.152 1.00 84.00 106 LEU A N 1
ATOM 830 C CA . LEU A 1 106 ? -0.386 15.150 12.029 1.00 84.00 106 LEU A CA 1
ATOM 831 C C . LEU A 1 106 ? -1.664 15.289 12.883 1.00 84.00 106 LEU A C 1
ATOM 833 O O . LEU A 1 106 ? -2.774 15.126 12.372 1.00 84.00 106 LEU A O 1
A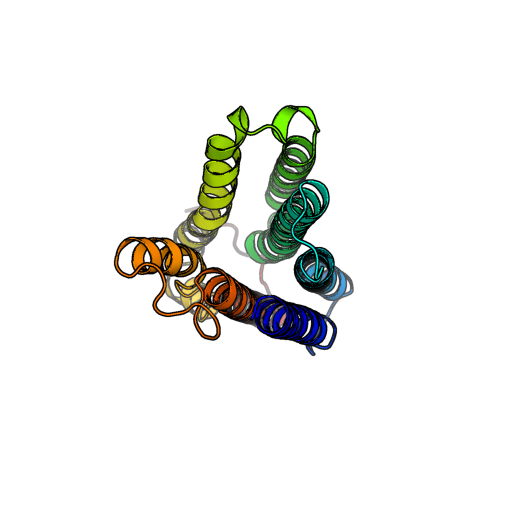TOM 837 N N . PRO A 1 107 ? -1.549 15.634 14.182 1.00 76.62 107 PRO A N 1
ATOM 838 C CA . PRO A 1 107 ? -2.682 15.678 15.112 1.00 76.62 107 PRO A CA 1
ATOM 839 C C . PRO A 1 107 ? -3.797 16.638 14.676 1.00 76.62 107 PRO A C 1
ATOM 841 O O . PRO A 1 107 ? -4.972 16.328 14.869 1.00 76.62 107 PRO A O 1
ATOM 844 N N . ASN A 1 108 ? -3.447 17.736 14.000 1.00 75.69 108 ASN A N 1
ATOM 845 C CA . ASN A 1 108 ? -4.405 18.713 13.474 1.00 75.69 108 ASN A CA 1
ATOM 846 C C . ASN A 1 108 ? -5.368 18.106 12.436 1.00 75.69 108 ASN A C 1
ATOM 848 O O . ASN A 1 108 ? -6.511 18.541 12.339 1.00 75.69 108 ASN A O 1
ATOM 852 N N . PHE A 1 109 ? -4.948 17.055 11.722 1.00 68.62 109 PHE A N 1
ATOM 853 C CA . PHE A 1 109 ? -5.743 16.363 10.700 1.00 68.62 109 PHE A CA 1
ATOM 854 C C . PHE A 1 109 ? -6.464 15.108 11.233 1.00 68.62 109 PHE A C 1
ATOM 856 O O . PHE A 1 109 ? -7.173 14.418 10.496 1.00 68.62 109 PHE A O 1
ATOM 863 N N . ARG A 1 110 ? -6.340 14.807 12.538 1.00 66.81 110 ARG A N 1
ATOM 864 C CA . ARG A 1 110 ? -7.015 13.663 13.185 1.00 66.81 110 ARG A CA 1
ATOM 865 C C . ARG A 1 110 ? -8.454 13.968 13.616 1.00 66.81 110 ARG A C 1
ATOM 867 O O . ARG A 1 110 ? -9.202 13.038 13.921 1.00 66.81 110 ARG A O 1
ATOM 874 N N . GLY A 1 111 ? -8.849 15.243 13.634 1.00 67.88 111 GLY A N 1
ATOM 875 C CA . GLY A 1 111 ? -10.165 15.692 14.094 1.00 67.88 111 GLY A CA 1
ATOM 876 C C . GLY A 1 111 ? -11.345 15.232 13.215 1.00 67.88 111 GLY A C 1
ATOM 877 O O . GLY A 1 111 ? -11.163 14.910 12.038 1.00 67.88 111 GLY A O 1
ATOM 878 N N . PRO A 1 112 ? -12.580 15.221 13.757 1.00 66.75 112 PRO A N 1
ATOM 879 C CA . PRO A 1 112 ? -13.787 14.827 13.022 1.00 66.75 112 PRO A CA 1
ATOM 880 C C . PRO A 1 112 ? -14.112 15.754 11.840 1.00 66.75 112 PRO A C 1
ATOM 882 O O . PRO A 1 112 ? -14.699 15.302 10.861 1.00 66.75 112 PRO A O 1
ATOM 885 N N . THR A 1 113 ? -13.676 17.014 11.888 1.00 71.00 113 THR A N 1
ATOM 886 C CA . THR A 1 113 ? -13.792 17.996 10.795 1.00 71.00 113 THR A CA 1
ATOM 887 C C . THR A 1 113 ? -13.036 17.580 9.531 1.00 71.00 113 THR A C 1
ATOM 889 O O . THR A 1 113 ? -13.482 17.869 8.425 1.00 71.00 113 THR A O 1
ATOM 892 N N . PHE A 1 114 ? -11.935 16.837 9.672 1.00 68.25 114 PHE A N 1
ATOM 893 C CA . PHE A 1 114 ? -11.118 16.353 8.554 1.00 68.25 114 PHE A CA 1
ATOM 894 C C . PHE A 1 114 ? -11.484 14.937 8.102 1.00 68.25 114 PHE A C 1
ATOM 896 O O . PHE A 1 114 ? -10.812 14.369 7.243 1.00 68.25 114 PHE A O 1
ATOM 903 N N . ARG A 1 115 ? -12.562 14.352 8.646 1.00 68.56 115 ARG A N 1
ATOM 904 C CA . ARG A 1 115 ? -13.003 12.995 8.295 1.00 68.56 115 ARG A CA 1
ATOM 905 C C . ARG A 1 115 ? -13.272 12.855 6.798 1.00 68.56 115 ARG A C 1
ATOM 907 O O . ARG A 1 115 ? -12.754 11.934 6.181 1.00 68.56 115 ARG A O 1
ATOM 914 N N . THR A 1 116 ? -14.019 13.797 6.223 1.00 64.75 116 THR A N 1
ATOM 915 C CA . THR A 1 116 ? -14.340 13.798 4.791 1.00 64.75 116 THR A CA 1
ATOM 916 C C . THR A 1 116 ? -13.089 13.989 3.942 1.00 64.75 116 THR A C 1
ATOM 918 O O . THR A 1 116 ? -12.911 13.260 2.979 1.00 64.75 116 THR A O 1
ATOM 921 N N . TYR A 1 117 ? -12.191 14.905 4.323 1.00 65.25 117 TYR A N 1
ATOM 922 C CA . TYR A 1 117 ? -10.928 15.126 3.610 1.00 65.25 117 TYR A CA 1
ATOM 923 C C . TYR A 1 117 ? -10.048 13.877 3.601 1.00 65.25 117 TYR A C 1
ATOM 925 O O . TYR A 1 117 ? -9.507 13.521 2.562 1.00 65.25 117 TYR A O 1
ATOM 933 N N . ARG A 1 118 ? -9.953 13.169 4.729 1.00 68.12 118 ARG A N 1
ATOM 934 C CA . ARG A 1 118 ? -9.189 11.924 4.837 1.00 68.12 118 ARG A CA 1
ATOM 935 C C . ARG A 1 118 ? -9.800 10.795 4.005 1.00 68.12 118 ARG A C 1
ATOM 937 O O . ARG A 1 118 ? -9.076 10.121 3.280 1.00 68.12 118 ARG A O 1
ATOM 944 N N . ASP A 1 119 ? -11.118 10.614 4.071 1.00 63.47 119 ASP A N 1
ATOM 945 C CA . ASP A 1 119 ? -11.820 9.614 3.257 1.00 63.47 119 ASP A CA 1
ATOM 946 C C . ASP A 1 119 ? -11.682 9.929 1.756 1.00 63.47 119 ASP A C 1
ATOM 948 O O . ASP A 1 119 ? -11.483 9.018 0.949 1.00 63.47 119 ASP A O 1
ATOM 952 N N . LEU A 1 120 ? -11.716 11.215 1.384 1.00 64.12 120 LEU A N 1
ATOM 953 C CA . LEU A 1 120 ? -11.474 11.668 0.017 1.00 64.12 120 LEU A CA 1
ATOM 954 C C . LEU A 1 120 ? -10.023 11.417 -0.402 1.00 64.12 120 LEU A C 1
ATOM 956 O O . LEU A 1 120 ? -9.808 10.894 -1.482 1.00 64.12 120 LEU A O 1
ATOM 960 N N . MET A 1 121 ? -9.034 11.710 0.450 1.00 64.19 121 MET A N 1
ATOM 961 C CA . MET A 1 121 ? -7.617 11.450 0.169 1.00 64.19 121 MET A CA 1
ATOM 962 C C . MET A 1 121 ? -7.334 9.963 -0.032 1.00 64.19 121 MET A C 1
ATOM 964 O O . MET A 1 121 ? -6.637 9.613 -0.976 1.00 64.19 121 MET A O 1
ATOM 968 N N . PHE A 1 122 ? -7.892 9.079 0.800 1.00 64.06 122 PHE A N 1
ATOM 969 C 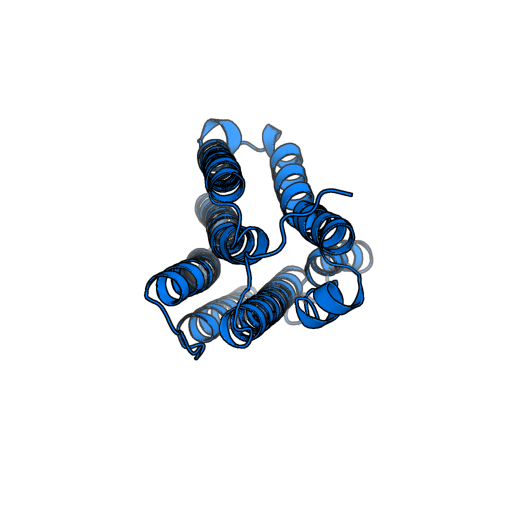CA . PHE A 1 122 ? -7.751 7.632 0.605 1.00 64.06 122 PHE A CA 1
ATOM 970 C C . PHE A 1 122 ? -8.455 7.150 -0.657 1.00 64.06 122 PHE A C 1
ATOM 972 O O . PHE A 1 122 ? -7.917 6.310 -1.373 1.00 64.06 122 PHE A O 1
ATOM 979 N N . SER A 1 123 ? -9.628 7.709 -0.960 1.00 62.28 123 SER A N 1
ATOM 980 C CA . SER A 1 123 ? -10.337 7.404 -2.201 1.00 62.28 123 SER A CA 1
ATOM 981 C C . SER A 1 123 ? -9.523 7.867 -3.406 1.00 62.28 123 SER A C 1
ATOM 983 O O . SER A 1 123 ? -9.284 7.080 -4.308 1.00 62.28 123 SER A O 1
ATOM 985 N N . CYS A 1 124 ? -9.020 9.103 -3.400 1.00 62.34 124 CYS A N 1
ATOM 986 C CA . CYS A 1 124 ? -8.151 9.644 -4.438 1.00 62.34 124 CYS A CA 1
ATOM 987 C C . CYS A 1 124 ? -6.851 8.855 -4.563 1.00 62.34 124 CYS A C 1
ATOM 989 O O . CYS A 1 124 ? -6.430 8.632 -5.684 1.00 62.34 124 CYS A O 1
ATOM 991 N N . LEU A 1 125 ? -6.235 8.396 -3.470 1.00 61.69 125 LEU A N 1
ATOM 992 C CA . LEU A 1 125 ? -5.040 7.551 -3.515 1.00 61.69 125 LEU A CA 1
ATOM 993 C C . LEU A 1 125 ? -5.354 6.169 -4.108 1.00 61.69 125 LEU A C 1
ATOM 995 O O . LEU A 1 125 ? -4.626 5.697 -4.975 1.00 61.69 125 LEU A O 1
ATOM 999 N N . GLY A 1 126 ? -6.475 5.554 -3.728 1.00 60.78 126 GLY A N 1
ATOM 1000 C CA . GLY A 1 126 ? -6.946 4.309 -4.340 1.00 60.78 126 GLY A CA 1
ATOM 1001 C C . GLY A 1 126 ? -7.278 4.472 -5.827 1.00 60.78 126 GLY A C 1
ATOM 1002 O O . GLY A 1 126 ? -6.877 3.651 -6.645 1.00 60.78 126 GLY A O 1
ATOM 1003 N N . PHE A 1 127 ? -7.940 5.569 -6.205 1.00 58.50 127 PHE A N 1
ATOM 1004 C CA . PHE A 1 127 ? -8.200 5.922 -7.602 1.00 58.50 127 PHE A CA 1
ATOM 1005 C C . PHE A 1 127 ? -6.941 6.385 -8.333 1.00 58.50 127 PHE A C 1
ATOM 1007 O O . PHE A 1 127 ? -6.884 6.261 -9.551 1.00 58.50 127 PHE A O 1
ATOM 1014 N N . SER A 1 128 ? -5.914 6.863 -7.626 1.00 57.44 128 SER A N 1
ATOM 1015 C CA . SER A 1 128 ? -4.666 7.300 -8.248 1.00 57.44 128 SER A CA 1
ATOM 1016 C C . SER A 1 128 ? -3.965 6.142 -8.932 1.00 57.44 128 SER A C 1
ATOM 1018 O O . SER A 1 128 ? -3.262 6.396 -9.889 1.00 57.44 128 SER A O 1
ATOM 1020 N N . ILE A 1 129 ? -4.243 4.888 -8.549 1.00 55.44 129 ILE A N 1
ATOM 1021 C CA . ILE A 1 129 ? -3.778 3.683 -9.248 1.00 55.44 129 ILE A CA 1
ATOM 1022 C C . ILE A 1 129 ? -4.239 3.675 -10.717 1.00 55.44 129 ILE A C 1
ATOM 1024 O O . ILE A 1 129 ? -3.499 3.217 -11.580 1.00 55.44 129 ILE A O 1
ATOM 1028 N N . ILE A 1 130 ? -5.399 4.264 -11.039 1.00 61.75 130 ILE A N 1
ATOM 1029 C CA . ILE A 1 130 ? -5.891 4.405 -12.422 1.00 61.75 130 ILE A CA 1
ATOM 1030 C C . ILE A 1 130 ? -4.939 5.268 -13.260 1.00 61.75 130 ILE A C 1
ATOM 1032 O O . ILE A 1 130 ? -4.801 5.038 -14.461 1.00 61.75 130 ILE A O 1
ATOM 1036 N N . PHE A 1 131 ? -4.252 6.242 -12.656 1.00 62.88 131 PHE A N 1
ATOM 1037 C CA . PHE A 1 131 ? -3.360 7.137 -13.389 1.00 62.88 131 PHE A CA 1
ATOM 1038 C C . PHE A 1 131 ? -2.094 6.419 -13.906 1.00 62.88 131 PHE A C 1
ATOM 1040 O O . PHE A 1 131 ? -1.916 6.415 -15.118 1.00 62.88 131 PHE A O 1
ATOM 1047 N N . PRO A 1 132 ? -1.265 5.723 -13.098 1.00 56.78 132 PRO A N 1
ATOM 1048 C CA . PRO A 1 132 ? -0.166 4.904 -13.608 1.00 56.78 132 PRO A CA 1
ATOM 1049 C C . PRO A 1 132 ? -0.630 3.793 -14.550 1.00 56.78 132 PRO A C 1
ATOM 1051 O O . PRO A 1 132 ? 0.086 3.484 -15.496 1.00 56.78 132 PRO A O 1
ATOM 1054 N N . VAL A 1 133 ? -1.824 3.216 -14.336 1.00 60.34 133 VAL A N 1
ATOM 1055 C CA . VAL A 1 133 ? -2.391 2.225 -15.268 1.00 60.34 133 VAL A CA 1
ATOM 1056 C C . VAL A 1 133 ? -2.622 2.866 -16.636 1.00 60.34 133 VAL A C 1
ATOM 1058 O O . VAL A 1 133 ? -2.109 2.384 -17.638 1.00 60.34 133 VAL A O 1
ATOM 1061 N N . SER A 1 134 ? -3.376 3.965 -16.681 1.00 61.66 134 SER A N 1
ATOM 1062 C CA . SER A 1 134 ? -3.736 4.648 -17.929 1.00 61.66 134 SER A CA 1
ATOM 1063 C C . SER A 1 134 ? -2.527 5.278 -18.618 1.00 61.66 134 SER A C 1
ATOM 1065 O O . SER A 1 134 ? -2.387 5.148 -19.831 1.00 61.66 134 SER A O 1
ATOM 1067 N N . HIS A 1 135 ? -1.615 5.883 -17.860 1.00 64.75 135 HIS A N 1
ATOM 1068 C CA . HIS A 1 135 ? -0.363 6.413 -18.384 1.00 64.75 135 HIS A CA 1
ATOM 1069 C C . HIS A 1 135 ? 0.559 5.292 -18.887 1.00 64.75 135 HIS A C 1
ATOM 1071 O O . HIS A 1 135 ? 1.165 5.421 -19.944 1.00 64.75 135 HIS A O 1
ATOM 1077 N N . GLY A 1 136 ? 0.596 4.146 -18.199 1.00 61.78 136 GLY A N 1
ATOM 1078 C CA . GLY A 1 136 ? 1.292 2.943 -18.654 1.00 61.78 136 GLY A CA 1
ATOM 1079 C C . GLY A 1 136 ? 0.717 2.380 -19.956 1.00 61.78 136 GLY A C 1
ATOM 1080 O O . GLY A 1 136 ? 1.483 2.052 -20.856 1.00 61.78 136 GLY A O 1
ATOM 1081 N N . VAL A 1 137 ? -0.614 2.356 -20.115 1.00 65.94 137 VAL A N 1
ATOM 1082 C CA . VAL A 1 137 ? -1.263 2.013 -21.397 1.00 65.94 137 VAL A CA 1
ATOM 1083 C C . VAL A 1 137 ? -0.856 2.990 -22.500 1.00 65.94 137 VAL A C 1
ATOM 1085 O O . VAL A 1 137 ? -0.569 2.559 -23.612 1.00 65.94 137 VAL A O 1
ATOM 1088 N N . GLN A 1 138 ? -0.826 4.293 -22.208 1.00 69.81 138 GLN A N 1
ATOM 1089 C CA . GLN A 1 138 ? -0.436 5.313 -23.186 1.00 69.81 138 GLN A CA 1
ATOM 1090 C C . GLN A 1 138 ? 1.027 5.176 -23.622 1.00 69.81 138 GLN A C 1
ATOM 1092 O O . GLN A 1 138 ? 1.322 5.371 -24.796 1.00 69.81 138 GLN A O 1
ATOM 1097 N N . LEU A 1 139 ? 1.928 4.843 -22.694 1.00 64.94 139 LEU A N 1
ATOM 1098 C CA . LEU A 1 139 ? 3.364 4.742 -22.963 1.00 64.94 139 LEU A CA 1
ATOM 1099 C C . LEU A 1 139 ? 3.780 3.395 -23.564 1.00 64.94 139 LEU A C 1
ATOM 1101 O O . LEU A 1 139 ? 4.648 3.357 -24.430 1.00 64.94 139 LEU A O 1
ATOM 1105 N N . TYR A 1 140 ? 3.195 2.292 -23.095 1.00 64.81 140 TYR A N 1
ATOM 1106 C CA . TYR A 1 140 ? 3.665 0.932 -23.390 1.00 64.81 140 TYR A CA 1
ATOM 1107 C C . TYR A 1 140 ? 2.636 0.075 -24.146 1.00 64.81 140 TYR A C 1
ATOM 1109 O O . TYR A 1 140 ? 2.959 -1.025 -24.586 1.00 64.81 140 TYR A O 1
ATOM 1117 N N . GLY A 1 141 ? 1.405 0.559 -24.327 1.00 68.56 141 GLY A N 1
ATOM 1118 C CA . GLY A 1 141 ? 0.332 -0.159 -25.017 1.00 68.56 141 GLY A CA 1
ATOM 1119 C C . GLY A 1 141 ? -0.459 -1.126 -24.125 1.00 68.56 141 GLY A C 1
ATOM 1120 O O . GLY A 1 141 ? 0.006 -1.590 -23.081 1.00 68.56 141 GLY A O 1
ATOM 1121 N N . LEU A 1 142 ? -1.688 -1.440 -24.557 1.00 66.25 142 LEU A N 1
ATOM 1122 C CA . LEU A 1 142 ? -2.634 -2.294 -23.822 1.00 66.25 142 LEU A CA 1
ATOM 1123 C C . LEU A 1 142 ? -2.094 -3.706 -23.571 1.00 66.25 142 LEU A C 1
ATOM 1125 O O . LEU A 1 142 ? -2.236 -4.210 -22.466 1.00 66.25 142 LEU A O 1
ATOM 1129 N N . GLU A 1 143 ? -1.432 -4.323 -24.549 1.00 63.66 143 GLU A N 1
ATOM 1130 C CA . GLU A 1 143 ? -0.969 -5.713 -24.435 1.00 63.66 143 GLU A CA 1
ATOM 1131 C C . GLU A 1 143 ? 0.131 -5.886 -23.370 1.00 63.66 143 GLU A C 1
ATOM 1133 O O . GLU A 1 143 ? 0.158 -6.870 -22.628 1.00 63.66 143 GLU A O 1
ATOM 1138 N N . ILE A 1 144 ? 1.036 -4.907 -23.264 1.00 63.84 144 ILE A N 1
ATOM 1139 C CA . ILE A 1 144 ? 2.083 -4.890 -22.238 1.00 63.84 144 ILE A CA 1
ATOM 1140 C C . ILE A 1 144 ? 1.461 -4.597 -20.872 1.00 63.84 144 ILE A C 1
ATOM 1142 O O . ILE A 1 144 ? 1.830 -5.224 -19.878 1.00 63.84 144 ILE A O 1
ATOM 1146 N N . GLN A 1 145 ? 0.488 -3.686 -20.816 1.00 62.12 145 GLN A N 1
ATOM 1147 C CA . GLN A 1 145 ? -0.168 -3.339 -19.563 1.00 62.12 145 GLN A CA 1
ATOM 1148 C C . GLN A 1 145 ? -1.052 -4.469 -19.023 1.00 62.12 145 GLN A C 1
ATOM 1150 O O . GLN A 1 145 ? -1.026 -4.720 -17.821 1.00 62.12 145 GLN A O 1
ATOM 1155 N N . GLU A 1 146 ? -1.783 -5.186 -19.880 1.00 60.69 146 GLU A N 1
ATOM 1156 C CA . GLU A 1 146 ? -2.567 -6.361 -19.487 1.00 60.69 146 GLU A CA 1
ATOM 1157 C C . GLU A 1 146 ? -1.665 -7.429 -18.872 1.00 60.69 146 GLU A C 1
ATOM 1159 O O . GLU A 1 146 ? -1.977 -7.923 -17.795 1.00 60.69 146 GLU A O 1
ATOM 1164 N N . LYS A 1 147 ? -0.496 -7.702 -19.470 1.00 58.84 147 LYS A N 1
ATOM 1165 C CA . LYS A 1 147 ? 0.500 -8.637 -18.915 1.00 58.84 147 LYS A CA 1
ATOM 1166 C C . LYS A 1 147 ? 1.097 -8.155 -17.585 1.00 58.84 147 LYS A C 1
ATOM 1168 O O . LYS A 1 147 ? 1.372 -8.975 -16.716 1.00 58.84 147 LYS A O 1
ATOM 1173 N N . ARG A 1 148 ? 1.270 -6.840 -17.401 1.00 57.19 148 ARG A N 1
ATOM 1174 C CA . ARG A 1 148 ? 1.778 -6.231 -16.154 1.00 57.19 148 ARG A CA 1
ATOM 1175 C C . ARG A 1 148 ? 0.726 -6.133 -15.042 1.00 57.19 148 ARG A C 1
ATOM 1177 O O . ARG A 1 148 ? 1.100 -5.998 -13.882 1.00 57.19 148 ARG A O 1
ATOM 1184 N N . MET A 1 149 ? -0.570 -6.160 -15.370 1.00 57.09 149 MET A N 1
ATOM 1185 C CA . MET A 1 149 ? -1.663 -5.832 -14.441 1.00 57.09 149 MET A CA 1
ATOM 1186 C C . MET A 1 149 ? -2.844 -6.816 -14.464 1.00 57.09 149 MET A C 1
ATOM 1188 O O . MET A 1 149 ? -3.970 -6.424 -14.154 1.00 57.09 149 MET A O 1
ATOM 1192 N N . VAL A 1 150 ? -2.596 -8.100 -14.755 1.00 49.28 150 VAL A N 1
ATOM 1193 C CA . VAL A 1 150 ? -3.617 -9.174 -14.818 1.00 49.28 150 VAL A CA 1
ATOM 1194 C C . VAL A 1 150 ? -4.514 -9.250 -13.562 1.00 49.28 150 VAL A C 1
ATOM 1196 O O . VAL A 1 150 ? -5.628 -9.767 -13.624 1.00 49.28 150 VAL A O 1
ATOM 1199 N N . THR A 1 151 ? -4.096 -8.706 -12.415 1.00 47.47 151 THR A N 1
ATOM 1200 C CA . THR A 1 151 ? -4.792 -8.888 -11.129 1.00 47.47 151 THR A CA 1
ATOM 1201 C C . THR A 1 151 ? -5.155 -7.617 -10.361 1.00 47.47 151 THR A C 1
ATOM 1203 O O . THR A 1 151 ? -5.579 -7.714 -9.211 1.00 47.47 151 THR A O 1
ATOM 1206 N N . LEU A 1 152 ? -5.105 -6.419 -10.952 1.00 47.41 152 LEU A N 1
ATOM 1207 C CA . LEU A 1 152 ? -5.616 -5.208 -10.281 1.00 47.41 152 LEU A CA 1
ATOM 1208 C C . LEU A 1 152 ? -7.141 -5.083 -10.439 1.00 47.41 152 LEU A C 1
ATOM 1210 O O . LEU A 1 152 ? -7.670 -4.143 -11.023 1.00 47.41 152 LEU A O 1
ATOM 1214 N N . ASN A 1 153 ? -7.869 -6.074 -9.924 1.00 47.56 153 ASN A N 1
ATOM 1215 C CA . ASN A 1 153 ? -9.323 -6.114 -10.003 1.00 47.56 153 ASN A CA 1
ATOM 1216 C C . ASN A 1 153 ? -9.977 -5.387 -8.822 1.00 47.56 153 ASN A C 1
ATOM 1218 O O . ASN A 1 153 ? -9.595 -5.608 -7.678 1.00 47.56 153 ASN A O 1
AT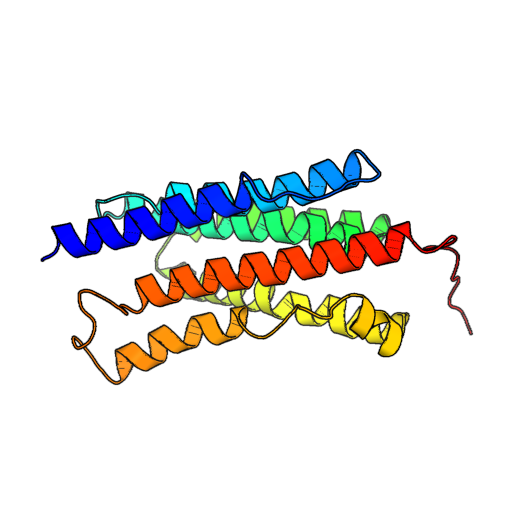OM 1222 N N . LEU A 1 154 ? -10.961 -4.542 -9.161 1.00 49.56 154 LEU A N 1
ATOM 1223 C CA . LEU A 1 154 ? -12.142 -3.956 -8.484 1.00 49.56 154 LEU A CA 1
ATOM 1224 C C . LEU A 1 154 ? -12.392 -4.061 -6.955 1.00 49.56 154 LEU A C 1
ATOM 1226 O O . LEU A 1 154 ? -13.320 -3.416 -6.458 1.00 49.56 154 LEU A O 1
ATOM 1230 N N . PHE A 1 155 ? -11.631 -4.819 -6.174 1.00 49.69 155 PHE A N 1
ATOM 1231 C CA . PHE A 1 155 ? -11.895 -5.097 -4.763 1.00 49.69 155 PHE A CA 1
ATOM 1232 C C . PHE A 1 155 ? -11.748 -3.862 -3.866 1.00 49.69 155 PHE A C 1
ATOM 1234 O O . PHE A 1 155 ? -12.503 -3.712 -2.905 1.00 49.69 155 PHE A O 1
ATOM 1241 N N . GLY A 1 156 ? -10.860 -2.925 -4.222 1.00 50.38 156 GLY A N 1
ATOM 1242 C CA . GLY A 1 156 ? -10.724 -1.645 -3.519 1.00 50.38 156 GLY A CA 1
ATOM 1243 C C . GLY A 1 156 ? -12.000 -0.797 -3.581 1.00 50.38 156 GLY A C 1
ATOM 1244 O O . GLY A 1 156 ? -12.466 -0.314 -2.552 1.00 50.38 156 GLY A O 1
ATOM 1245 N N . VAL A 1 157 ? -12.633 -0.689 -4.755 1.00 45.50 157 VAL A N 1
ATOM 1246 C CA . VAL A 1 157 ? -13.910 0.036 -4.936 1.00 45.50 157 VAL A CA 1
ATOM 1247 C C . VAL A 1 157 ? -15.068 -0.735 -4.297 1.00 45.50 157 VAL A C 1
ATOM 1249 O O . VAL A 1 157 ? -15.925 -0.152 -3.629 1.00 45.50 157 VAL A O 1
ATOM 1252 N N . ALA A 1 158 ? -15.061 -2.064 -4.421 1.00 48.53 158 ALA A N 1
ATOM 1253 C CA . ALA A 1 158 ? -16.066 -2.925 -3.811 1.00 48.53 158 ALA A CA 1
ATOM 1254 C C . ALA A 1 158 ? -16.019 -2.916 -2.269 1.00 48.53 158 ALA A C 1
ATOM 1256 O O . ALA A 1 158 ? -17.019 -3.250 -1.638 1.00 48.53 158 ALA A O 1
ATOM 1257 N N . SER A 1 159 ? -14.928 -2.459 -1.639 1.00 52.03 159 SER A N 1
ATOM 1258 C CA . SER A 1 159 ? -14.839 -2.285 -0.178 1.00 52.03 159 SER A CA 1
ATOM 1259 C C . SER A 1 159 ? -15.810 -1.232 0.393 1.00 52.03 159 SER A C 1
ATOM 1261 O O . SER A 1 159 ? -16.072 -1.228 1.598 1.00 52.03 159 SER A O 1
ATOM 1263 N N . TYR A 1 160 ? -16.399 -0.373 -0.455 1.00 50.69 160 TYR A N 1
ATOM 1264 C CA . TYR A 1 160 ? -17.441 0.588 -0.063 1.00 50.69 160 TYR A CA 1
ATOM 1265 C C . TYR A 1 160 ? -18.862 -0.008 -0.094 1.00 50.69 160 TYR A C 1
ATOM 1267 O O . TYR A 1 160 ? -19.759 0.479 0.600 1.00 50.69 160 TYR A O 1
ATOM 1275 N N . ALA A 1 161 ? -19.071 -1.093 -0.849 1.00 47.34 161 ALA A N 1
ATOM 1276 C CA . ALA A 1 161 ? -20.361 -1.774 -0.982 1.00 47.34 161 ALA A CA 1
ATOM 1277 C C . ALA A 1 161 ? -20.954 -2.306 0.348 1.00 47.34 161 ALA A C 1
ATOM 1279 O O . ALA A 1 161 ? -22.169 -2.204 0.534 1.00 47.34 161 ALA A O 1
ATOM 1280 N N . PRO A 1 162 ? -20.168 -2.790 1.332 1.00 50.00 162 PRO A N 1
ATOM 1281 C CA . PRO A 1 162 ? -20.705 -3.282 2.602 1.00 50.00 162 PRO A CA 1
ATOM 1282 C C . PRO A 1 162 ? -21.366 -2.186 3.450 1.00 50.00 162 PRO A C 1
ATOM 1284 O O . PRO A 1 162 ? -22.351 -2.458 4.134 1.00 50.00 162 PRO A O 1
ATOM 1287 N N . ARG A 1 163 ? -20.883 -0.931 3.374 1.00 52.69 163 ARG A N 1
ATOM 1288 C CA . ARG A 1 163 ? -21.522 0.220 4.051 1.00 52.69 163 ARG A CA 1
ATOM 1289 C C . ARG A 1 163 ? -22.894 0.533 3.454 1.00 52.69 163 ARG A C 1
ATOM 1291 O O . ARG A 1 163 ? -23.800 0.964 4.162 1.00 52.69 163 ARG A O 1
ATOM 1298 N N . VAL A 1 164 ? -23.038 0.312 2.149 1.00 49.75 164 VAL A N 1
ATOM 1299 C CA . VAL A 1 164 ? -24.301 0.469 1.425 1.00 49.75 164 VAL A CA 1
ATOM 1300 C C . VAL A 1 164 ? -25.275 -0.645 1.823 1.00 49.75 164 VAL A C 1
ATOM 1302 O O . VAL A 1 164 ? -26.423 -0.353 2.137 1.00 49.75 164 VAL A O 1
ATOM 1305 N N . LEU A 1 165 ? -24.815 -1.896 1.923 1.00 45.78 165 LEU A N 1
ATOM 1306 C CA . LEU A 1 165 ? -25.648 -3.040 2.323 1.00 45.78 165 LEU A CA 1
ATOM 1307 C C . LEU A 1 165 ? -26.164 -2.946 3.771 1.00 45.78 165 LEU A C 1
ATOM 1309 O O . LEU A 1 165 ? -27.341 -3.214 4.015 1.00 45.78 165 LEU A O 1
ATOM 1313 N N . GLU A 1 166 ? -25.343 -2.500 4.727 1.00 52.72 166 GLU A N 1
ATOM 1314 C CA . GLU A 1 166 ? -25.796 -2.281 6.113 1.00 52.72 166 GLU A CA 1
ATOM 1315 C C . GLU A 1 166 ? -26.818 -1.148 6.249 1.00 52.72 166 GLU A C 1
ATOM 1317 O O . GLU A 1 166 ? -27.677 -1.197 7.131 1.00 52.72 166 GLU A O 1
ATOM 1322 N N . ARG A 1 167 ? -26.771 -0.150 5.355 1.00 58.12 167 ARG A N 1
ATOM 1323 C CA . ARG A 1 167 ? -27.774 0.921 5.304 1.00 58.12 167 ARG A CA 1
ATOM 1324 C C . ARG A 1 167 ? -29.155 0.391 4.909 1.00 58.12 167 ARG A C 1
ATOM 1326 O O . ARG A 1 167 ? -30.155 0.950 5.352 1.00 58.12 167 ARG A O 1
ATOM 1333 N N . PHE A 1 168 ? -29.210 -0.673 4.106 1.00 52.47 168 PHE A N 1
ATOM 1334 C CA . PHE A 1 168 ? -30.458 -1.289 3.650 1.00 52.47 168 PHE A CA 1
ATOM 1335 C C . PHE A 1 168 ? -30.975 -2.399 4.581 1.00 52.47 168 PHE A C 1
ATOM 1337 O O . PHE A 1 168 ? -32.185 -2.605 4.646 1.00 52.47 168 PHE A O 1
ATOM 1344 N N . PHE A 1 169 ? -30.104 -3.078 5.341 1.00 52.97 169 PHE A N 1
ATOM 1345 C CA . PHE A 1 169 ? -30.494 -4.179 6.240 1.00 52.97 169 PHE A CA 1
ATOM 1346 C C . PHE A 1 169 ? -29.879 -4.057 7.648 1.00 52.97 169 PHE A C 1
ATOM 1348 O O . PHE A 1 169 ? -29.013 -4.856 8.023 1.00 52.97 169 PHE A O 1
ATOM 1355 N N . PRO A 1 170 ? -30.330 -3.087 8.465 1.00 53.81 170 PRO A N 1
ATOM 1356 C CA . PRO A 1 170 ? -29.818 -2.908 9.819 1.00 53.81 170 PRO A CA 1
ATOM 1357 C C . PRO A 1 170 ? -30.098 -4.141 10.703 1.00 53.81 170 PRO A C 1
ATOM 1359 O O . PRO A 1 170 ? -31.218 -4.646 10.740 1.00 53.81 170 PRO A O 1
ATOM 1362 N N . ARG A 1 171 ? -29.082 -4.588 11.460 1.00 56.91 171 ARG A N 1
ATOM 1363 C CA . ARG A 1 171 ? -29.134 -5.635 12.513 1.00 56.91 171 ARG A CA 1
ATOM 1364 C C . ARG A 1 171 ? -29.359 -7.094 12.081 1.00 56.91 171 ARG A C 1
ATOM 1366 O O . ARG A 1 171 ? -29.589 -7.946 12.934 1.00 56.91 171 ARG A O 1
ATOM 1373 N N . LYS A 1 172 ? -29.285 -7.432 10.786 1.00 55.56 172 LYS A N 1
ATOM 1374 C CA . LYS A 1 172 ? -29.386 -8.842 10.338 1.00 55.56 172 LYS A CA 1
ATOM 1375 C C . LYS A 1 172 ? -28.084 -9.650 10.462 1.00 55.56 172 LYS A C 1
ATOM 1377 O O . LYS A 1 172 ? -28.152 -10.873 10.496 1.00 55.56 172 LYS A O 1
ATOM 1382 N N . HIS A 1 173 ? -26.924 -8.995 10.559 1.00 54.75 173 HIS A N 1
ATOM 1383 C CA . HIS A 1 173 ? -25.598 -9.635 10.493 1.00 54.75 173 HIS A CA 1
ATOM 1384 C C . HIS A 1 173 ? -24.711 -9.314 11.713 1.00 54.75 173 HIS A C 1
ATOM 1386 O O . HIS A 1 173 ? -23.508 -9.091 11.595 1.00 54.75 173 HIS A O 1
ATOM 1392 N N . ASP A 1 174 ? -25.305 -9.294 12.910 1.00 54.00 174 ASP A N 1
ATOM 1393 C CA . ASP A 1 174 ? -24.653 -8.871 14.162 1.00 54.00 174 ASP A CA 1
ATOM 1394 C C . ASP A 1 174 ? -23.588 -9.852 14.707 1.00 54.00 174 ASP A C 1
ATOM 1396 O O . ASP A 1 174 ? -22.998 -9.572 15.747 1.00 54.00 174 ASP A O 1
ATOM 1400 N N . ILE A 1 175 ? -23.343 -11.005 14.064 1.00 53.56 175 ILE A N 1
ATOM 1401 C CA . ILE A 1 175 ? -22.361 -12.018 14.519 1.00 53.56 175 ILE A CA 1
ATOM 1402 C C . ILE A 1 175 ? -21.425 -12.454 13.379 1.00 53.56 175 ILE A C 1
ATOM 1404 O O . ILE A 1 175 ? -20.205 -12.377 13.531 1.00 53.56 175 ILE A O 1
ATOM 1408 N N . TYR A 1 176 ? -21.986 -12.862 12.236 1.00 53.38 176 TYR A N 1
ATOM 1409 C CA . TYR A 1 176 ? -21.256 -13.199 11.010 1.00 53.38 176 TYR A CA 1
ATOM 1410 C C . TYR A 1 176 ? -21.771 -12.333 9.855 1.00 53.38 176 TYR A C 1
ATOM 1412 O O . TYR A 1 176 ? -22.982 -12.197 9.687 1.00 53.38 176 TYR A O 1
ATOM 1420 N N . GLY A 1 177 ? -20.860 -11.754 9.069 1.00 54.94 177 GLY A N 1
ATOM 1421 C CA . GLY A 1 177 ? -21.203 -10.900 7.926 1.00 54.94 177 GLY A CA 1
ATOM 1422 C C . GLY A 1 177 ? -21.463 -9.433 8.278 1.00 54.94 177 GLY A C 1
ATOM 1423 O O . GLY A 1 177 ? -22.101 -8.731 7.497 1.00 54.94 177 GLY A O 1
ATOM 1424 N N . SER A 1 178 ? -20.987 -8.952 9.433 1.00 65.88 178 SER A N 1
ATOM 1425 C CA . SER A 1 178 ? -21.021 -7.508 9.729 1.00 65.88 178 SER A CA 1
ATOM 1426 C C . SER A 1 178 ? -20.215 -6.732 8.678 1.00 65.88 178 SER A C 1
ATOM 1428 O O . SER A 1 178 ? -19.217 -7.250 8.166 1.00 65.88 178 SER A O 1
ATOM 1430 N N . SER A 1 179 ? -20.577 -5.483 8.368 1.00 64.06 179 SER A N 1
ATOM 1431 C CA . SER A 1 179 ? -19.838 -4.669 7.384 1.00 64.06 179 SER A CA 1
ATOM 1432 C C . SER A 1 179 ? -18.362 -4.550 7.730 1.00 64.06 179 SER A C 1
ATOM 1434 O O . SER A 1 179 ? -17.524 -4.476 6.836 1.00 64.06 179 SER A O 1
ATOM 1436 N N . HIS A 1 180 ? -18.037 -4.574 9.023 1.00 68.75 180 HIS A N 1
ATOM 1437 C CA . HIS A 1 180 ? -16.672 -4.538 9.512 1.00 68.75 180 HIS A CA 1
ATOM 1438 C C . HIS A 1 180 ? -15.906 -5.825 9.173 1.00 68.75 180 HIS A C 1
ATOM 1440 O O . HIS A 1 180 ? -14.773 -5.745 8.715 1.00 68.75 180 HIS A O 1
ATOM 1446 N N . GLN A 1 181 ? -16.524 -7.000 9.328 1.00 67.06 181 GLN A N 1
ATOM 1447 C CA . GLN A 1 181 ? -15.927 -8.278 8.913 1.00 67.06 181 GLN A CA 1
ATOM 1448 C C . GLN A 1 181 ? -15.773 -8.360 7.393 1.00 67.06 181 GLN A C 1
ATOM 1450 O O . GLN A 1 181 ? -14.728 -8.788 6.909 1.00 67.06 181 GLN A O 1
ATOM 1455 N N . ILE A 1 182 ? -16.778 -7.906 6.637 1.00 68.00 182 ILE A N 1
ATOM 1456 C CA . ILE A 1 182 ? -16.701 -7.872 5.173 1.00 68.00 182 ILE A CA 1
ATOM 1457 C C . ILE A 1 182 ? -15.575 -6.932 4.734 1.00 68.00 182 ILE A C 1
ATOM 1459 O O . ILE A 1 182 ? -14.796 -7.285 3.857 1.00 68.00 182 ILE A O 1
ATOM 1463 N N . LEU A 1 183 ? -15.427 -5.773 5.381 1.00 70.25 183 LEU A N 1
ATOM 1464 C CA . LEU A 1 183 ? -14.325 -4.853 5.113 1.00 70.25 183 LEU A CA 1
ATOM 1465 C C . LEU A 1 183 ? -12.958 -5.526 5.316 1.00 70.25 183 LEU A C 1
ATOM 1467 O O . LEU A 1 183 ? -12.101 -5.377 4.452 1.00 70.25 183 LEU A O 1
ATOM 1471 N N . HIS A 1 184 ? -12.759 -6.302 6.389 1.00 72.94 184 HIS A N 1
ATOM 1472 C CA . HIS A 1 184 ? -11.493 -7.024 6.612 1.00 72.94 184 HIS A CA 1
ATOM 1473 C C . HIS A 1 184 ? -11.200 -8.039 5.519 1.00 72.94 184 HIS A C 1
ATOM 1475 O O . HIS A 1 184 ? -10.091 -8.058 4.990 1.00 72.94 184 HIS A O 1
ATOM 1481 N N . VAL A 1 185 ? -12.199 -8.834 5.129 1.00 74.06 185 VAL A N 1
ATOM 1482 C CA . VAL A 1 185 ? -12.054 -9.791 4.023 1.00 74.06 185 VAL A CA 1
ATOM 1483 C C . VAL A 1 185 ? -11.688 -9.063 2.729 1.00 74.06 185 VAL A C 1
ATOM 1485 O O . VAL A 1 185 ? -10.761 -9.472 2.036 1.00 74.06 185 VAL A O 1
ATOM 1488 N N . MET A 1 186 ? -12.349 -7.944 2.429 1.00 70.31 186 MET A N 1
ATOM 1489 C CA . MET A 1 186 ? -12.061 -7.148 1.233 1.00 70.31 186 MET A CA 1
ATOM 1490 C C . MET A 1 186 ? -10.655 -6.544 1.255 1.00 70.31 186 MET A C 1
ATOM 1492 O O . MET A 1 186 ? -10.007 -6.507 0.215 1.00 70.31 186 MET A O 1
ATOM 1496 N N . VAL A 1 187 ? -10.156 -6.112 2.418 1.00 75.44 187 VAL A N 1
ATOM 1497 C CA . VAL A 1 187 ? -8.781 -5.608 2.563 1.00 75.44 187 VAL A CA 1
ATOM 1498 C C . VAL A 1 187 ? -7.755 -6.726 2.348 1.00 75.44 187 VAL A C 1
ATOM 1500 O O . VAL A 1 187 ? -6.771 -6.497 1.648 1.00 75.44 187 VAL A O 1
ATOM 1503 N N . VAL A 1 188 ? -7.991 -7.940 2.866 1.00 79.94 188 VAL A N 1
ATOM 1504 C CA . VAL A 1 188 ? -7.122 -9.103 2.589 1.00 79.94 188 VAL A CA 1
ATOM 1505 C C . VAL A 1 188 ? -7.100 -9.413 1.092 1.00 79.94 188 VAL A C 1
ATOM 1507 O O . VAL A 1 188 ? -6.024 -9.512 0.505 1.00 79.94 188 VAL A O 1
ATOM 1510 N N . LEU A 1 189 ? -8.271 -9.517 0.455 1.00 75.12 189 LEU A N 1
ATOM 1511 C CA . LEU A 1 189 ? -8.377 -9.801 -0.979 1.00 75.12 189 LEU A CA 1
ATOM 1512 C C . LEU A 1 189 ? -7.717 -8.711 -1.830 1.00 75.12 189 LEU A C 1
ATOM 1514 O O . LEU A 1 189 ? -6.989 -9.030 -2.766 1.00 75.12 189 LEU A O 1
ATOM 1518 N N . ALA A 1 190 ? -7.916 -7.437 -1.485 1.00 75.12 190 ALA A N 1
ATOM 1519 C CA . ALA A 1 190 ? -7.264 -6.320 -2.158 1.00 75.12 190 ALA A CA 1
ATOM 1520 C C . ALA A 1 190 ? -5.738 -6.365 -1.993 1.00 75.12 190 ALA A C 1
ATOM 1522 O O . ALA A 1 190 ? -5.020 -6.113 -2.955 1.00 75.12 190 ALA A O 1
ATOM 1523 N N . GLY A 1 191 ? -5.233 -6.729 -0.811 1.00 79.69 191 GLY A N 1
ATOM 1524 C CA . GLY A 1 191 ? -3.799 -6.899 -0.585 1.00 79.69 191 GLY A CA 1
ATOM 1525 C C . GLY A 1 191 ? -3.202 -8.049 -1.403 1.00 79.69 191 GLY A C 1
ATOM 1526 O O . GLY A 1 191 ? -2.133 -7.891 -1.984 1.00 79.69 191 GLY A O 1
ATOM 1527 N N . LEU A 1 192 ? -3.900 -9.185 -1.509 1.00 81.25 192 LEU A N 1
ATOM 1528 C CA . LEU A 1 192 ? -3.461 -10.325 -2.324 1.00 81.25 192 LEU A CA 1
ATOM 1529 C C . LEU A 1 192 ? -3.488 -9.981 -3.821 1.00 81.25 192 LEU A C 1
ATOM 1531 O O . LEU A 1 192 ? -2.542 -10.276 -4.550 1.00 81.25 192 LEU A O 1
ATOM 1535 N N . ALA A 1 193 ? -4.540 -9.300 -4.276 1.00 74.88 193 ALA A N 1
ATOM 1536 C CA . ALA A 1 193 ? -4.631 -8.768 -5.633 1.00 74.88 193 ALA A CA 1
ATOM 1537 C C . ALA A 1 193 ? -3.490 -7.778 -5.930 1.00 74.88 193 ALA A C 1
ATOM 1539 O O . ALA A 1 193 ? -2.844 -7.859 -6.971 1.00 74.88 193 ALA A O 1
ATOM 1540 N N . HIS A 1 194 ? -3.173 -6.893 -4.983 1.00 79.81 194 HIS A N 1
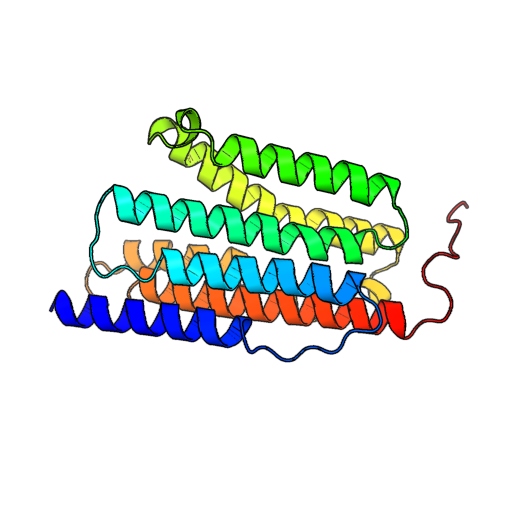ATOM 1541 C CA . HIS A 1 194 ? -2.047 -5.978 -5.122 1.00 79.81 194 HIS A CA 1
ATOM 1542 C C . HIS A 1 194 ? -0.718 -6.733 -5.231 1.00 79.81 194 HIS A C 1
ATOM 1544 O O . HIS A 1 194 ? 0.045 -6.492 -6.159 1.00 79.81 194 HIS A O 1
ATOM 1550 N N . MET A 1 195 ? -0.478 -7.705 -4.348 1.00 83.44 195 MET A N 1
ATOM 1551 C CA . MET A 1 195 ? 0.747 -8.502 -4.350 1.00 83.44 195 MET A CA 1
ATOM 1552 C C . MET A 1 195 ? 0.944 -9.296 -5.640 1.00 83.44 195 MET A C 1
ATOM 1554 O O . MET A 1 195 ? 2.034 -9.310 -6.197 1.00 83.44 195 MET A O 1
ATOM 1558 N N . THR A 1 196 ? -0.113 -9.931 -6.147 1.00 79.94 196 THR A N 1
ATOM 1559 C CA . THR A 1 196 ? -0.055 -10.641 -7.437 1.00 79.94 196 THR A CA 1
ATOM 1560 C C . THR A 1 196 ? 0.260 -9.692 -8.594 1.00 79.94 196 THR A C 1
ATOM 1562 O O . THR A 1 196 ? 1.010 -10.064 -9.494 1.00 79.94 196 THR A O 1
ATOM 1565 N N . GLY A 1 197 ? -0.244 -8.453 -8.550 1.00 75.12 197 GLY A N 1
ATOM 1566 C CA . GLY A 1 197 ? 0.116 -7.416 -9.516 1.00 75.12 197 GLY A CA 1
ATOM 1567 C C . GLY A 1 197 ? 1.595 -7.031 -9.429 1.00 75.12 197 GLY A C 1
ATOM 1568 O O . GLY A 1 197 ? 2.271 -6.958 -10.451 1.00 75.12 197 GLY A O 1
ATOM 1569 N N . LEU A 1 198 ? 2.123 -6.855 -8.213 1.00 82.12 198 LEU A N 1
ATOM 1570 C CA . LEU A 1 198 ? 3.544 -6.563 -7.996 1.00 82.12 198 LEU A CA 1
ATOM 1571 C C . LEU A 1 198 ? 4.450 -7.709 -8.473 1.00 82.12 198 LEU A C 1
ATOM 1573 O O . LEU A 1 198 ? 5.448 -7.449 -9.136 1.00 82.12 198 LEU A O 1
ATOM 1577 N N . LEU A 1 199 ? 4.088 -8.965 -8.193 1.00 84.19 199 LEU A N 1
ATOM 1578 C CA . LEU A 1 199 ? 4.821 -10.142 -8.673 1.00 84.19 199 LEU A CA 1
ATOM 1579 C C . LEU A 1 199 ? 4.802 -10.241 -10.203 1.00 84.19 199 LEU A C 1
ATOM 1581 O O . LEU A 1 199 ? 5.835 -10.494 -10.809 1.00 84.19 199 LEU A O 1
ATOM 1585 N N . SER A 1 200 ? 3.662 -9.949 -10.836 1.00 78.75 200 SER A N 1
ATOM 1586 C CA . SER A 1 200 ? 3.558 -9.922 -12.302 1.00 78.75 200 SER A CA 1
ATOM 1587 C C . SER A 1 200 ? 4.461 -8.844 -12.915 1.00 78.75 200 SER A C 1
ATOM 1589 O O . SER A 1 200 ? 5.122 -9.078 -13.927 1.00 78.75 200 SER A O 1
ATOM 1591 N N . ALA A 1 201 ? 4.520 -7.660 -12.295 1.00 78.00 201 ALA A N 1
ATOM 1592 C CA . ALA A 1 201 ? 5.416 -6.588 -12.719 1.00 78.00 201 ALA A CA 1
ATOM 1593 C C . ALA A 1 201 ? 6.895 -6.964 -12.524 1.00 78.00 201 ALA A C 1
ATOM 1595 O O . ALA A 1 201 ? 7.707 -6.728 -13.420 1.00 78.00 201 ALA A O 1
ATOM 1596 N N . PHE A 1 202 ? 7.229 -7.587 -11.392 1.00 85.00 202 PHE A N 1
ATOM 1597 C CA . PHE A 1 202 ? 8.559 -8.119 -11.105 1.00 85.00 202 PHE A CA 1
ATOM 1598 C C . PHE A 1 202 ? 8.995 -9.152 -12.152 1.00 85.00 202 PHE A C 1
ATOM 1600 O O . PHE A 1 202 ? 10.058 -8.981 -12.752 1.00 85.00 202 PHE A O 1
ATOM 1607 N N . ASP A 1 203 ? 8.165 -10.161 -12.427 1.00 83.31 203 ASP A N 1
ATOM 1608 C CA . ASP A 1 203 ? 8.452 -11.215 -13.405 1.00 83.31 203 ASP A CA 1
ATOM 1609 C C . ASP A 1 203 ? 8.640 -10.625 -14.807 1.00 83.31 203 ASP A C 1
ATOM 1611 O O . ASP A 1 203 ? 9.567 -10.989 -15.533 1.00 83.31 203 ASP A O 1
ATOM 1615 N N . TYR A 1 204 ? 7.797 -9.664 -15.194 1.00 77.69 204 TYR A N 1
ATOM 1616 C CA . TYR A 1 204 ? 7.916 -8.978 -16.478 1.00 77.69 204 TYR A CA 1
ATOM 1617 C C . TYR A 1 204 ? 9.246 -8.220 -16.605 1.00 77.69 204 TYR A C 1
ATOM 1619 O O . TYR A 1 204 ? 9.931 -8.332 -17.622 1.00 77.69 204 TYR A O 1
ATOM 1627 N N . LEU A 1 205 ? 9.617 -7.442 -15.585 1.00 79.69 205 LEU A N 1
ATOM 1628 C CA . LEU A 1 205 ? 10.818 -6.604 -15.620 1.00 79.69 205 LEU A CA 1
ATOM 1629 C C . LEU A 1 205 ? 12.106 -7.430 -15.586 1.00 79.69 205 LEU A C 1
ATOM 1631 O O . LEU A 1 205 ? 13.073 -7.057 -16.244 1.00 79.69 205 LEU A O 1
ATOM 1635 N N . HIS A 1 206 ? 12.104 -8.561 -14.879 1.00 82.88 206 HIS A N 1
ATOM 1636 C CA . HIS A 1 206 ? 13.279 -9.423 -14.738 1.00 82.88 206 HIS A CA 1
ATOM 1637 C C . HIS A 1 206 ? 13.381 -10.524 -15.807 1.00 82.88 206 HIS A C 1
ATOM 1639 O O . HIS A 1 206 ? 14.443 -11.127 -15.952 1.00 82.88 206 HIS A O 1
ATOM 1645 N N . SER A 1 207 ? 12.319 -10.783 -16.580 1.00 80.12 207 SER A N 1
ATOM 1646 C CA . SER A 1 207 ? 12.352 -11.719 -17.719 1.00 80.12 207 SER A CA 1
ATOM 1647 C C . SER A 1 207 ? 12.789 -11.080 -19.044 1.00 80.12 207 SER A C 1
ATOM 1649 O O . SER A 1 207 ? 13.192 -11.795 -19.962 1.00 80.12 207 SER A O 1
ATOM 1651 N N . GLN A 1 208 ? 12.726 -9.751 -19.172 1.00 66.69 208 GLN A N 1
ATOM 1652 C CA . GLN A 1 208 ? 13.079 -9.017 -20.393 1.00 66.69 208 GLN A CA 1
ATOM 1653 C C . GLN A 1 208 ? 14.526 -8.494 -20.337 1.00 66.69 208 GLN A C 1
ATOM 1655 O O . GLN A 1 208 ? 14.938 -7.876 -19.361 1.00 66.69 208 GLN A O 1
ATOM 1660 N N . ALA A 1 209 ? 15.294 -8.678 -21.419 1.00 56.50 209 ALA A N 1
ATOM 1661 C CA . ALA A 1 209 ? 16.717 -8.313 -21.480 1.00 56.50 209 ALA A CA 1
ATOM 1662 C C . ALA A 1 209 ? 17.006 -6.799 -21.590 1.00 56.50 209 ALA A C 1
ATOM 1664 O O . ALA A 1 209 ? 18.163 -6.405 -21.465 1.00 56.50 209 ALA A O 1
ATOM 1665 N N . VAL A 1 210 ? 16.007 -5.934 -21.827 1.00 58.53 210 VAL A N 1
ATOM 1666 C CA . VAL A 1 210 ? 16.209 -4.470 -21.867 1.00 58.53 210 VAL A CA 1
ATOM 1667 C C . VAL A 1 210 ? 14.922 -3.720 -21.457 1.00 58.53 210 VAL A C 1
ATOM 1669 O O . VAL A 1 210 ? 14.124 -3.373 -22.326 1.00 58.53 210 VAL A O 1
ATOM 1672 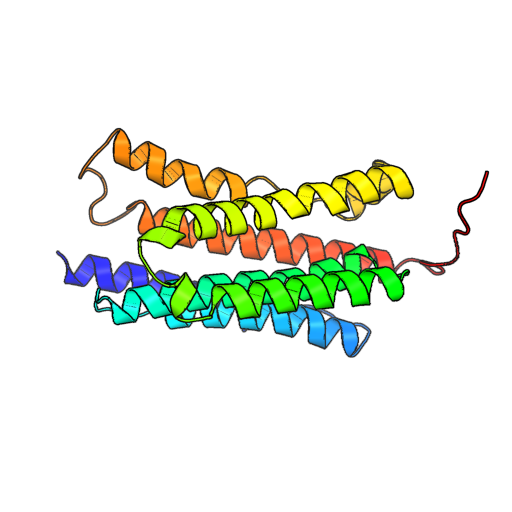N N . PRO A 1 211 ? 14.669 -3.426 -20.164 1.00 61.16 211 PRO A N 1
ATOM 1673 C CA . PRO A 1 211 ? 13.432 -2.741 -19.772 1.00 61.16 211 PRO A CA 1
ATOM 1674 C C . PRO A 1 211 ? 13.447 -1.236 -20.094 1.00 61.16 211 PRO A C 1
ATOM 1676 O O . PRO A 1 211 ? 12.392 -0.654 -20.333 1.00 61.16 211 PRO A O 1
ATOM 1679 N N . CYS A 1 212 ? 14.632 -0.611 -20.150 1.00 68.31 212 CYS A N 1
ATOM 1680 C CA . CYS A 1 212 ? 14.787 0.852 -20.190 1.00 68.31 212 CYS A CA 1
ATOM 1681 C C . CYS A 1 212 ? 15.409 1.400 -21.487 1.00 68.31 212 CYS A C 1
ATOM 1683 O O . CYS A 1 212 ? 15.837 2.549 -21.535 1.00 68.31 212 CYS A O 1
ATOM 1685 N N . GLY A 1 213 ? 15.465 0.585 -22.546 1.00 56.00 213 GLY A N 1
ATOM 1686 C CA . GLY A 1 213 ? 16.048 0.952 -23.844 1.00 56.00 213 GLY A CA 1
ATOM 1687 C C . GLY A 1 213 ? 15.109 1.693 -24.804 1.00 56.00 213 GLY A C 1
ATOM 1688 O O . GLY A 1 213 ? 15.490 1.923 -25.948 1.00 56.00 213 GLY A O 1
ATOM 1689 N N . TRP A 1 214 ? 13.885 2.043 -24.393 1.00 52.25 214 TRP A N 1
ATOM 1690 C CA . TRP A 1 214 ? 12.916 2.698 -25.277 1.00 52.25 214 TRP A CA 1
ATOM 1691 C C . TRP A 1 214 ? 12.998 4.226 -25.157 1.00 52.25 214 TRP A C 1
ATOM 1693 O O . TRP A 1 214 ? 12.354 4.840 -24.309 1.00 52.25 214 TRP A O 1
ATOM 1703 N N . THR A 1 215 ? 13.803 4.859 -26.013 1.00 45.81 215 THR A N 1
ATOM 1704 C CA . THR A 1 215 ? 13.778 6.314 -26.220 1.00 45.81 215 THR A CA 1
ATOM 1705 C C . THR A 1 215 ? 12.609 6.663 -27.140 1.00 45.81 215 THR A C 1
ATOM 1707 O O . THR A 1 215 ? 12.766 6.740 -28.359 1.00 45.81 215 THR A O 1
ATOM 1710 N N . GLY A 1 216 ? 11.419 6.818 -26.566 1.00 42.69 216 GLY A N 1
ATOM 1711 C CA . GLY A 1 216 ? 10.223 7.239 -27.289 1.00 42.69 216 GLY A CA 1
ATOM 1712 C C . GLY A 1 216 ? 10.295 8.693 -27.743 1.00 42.69 216 GLY A C 1
ATOM 1713 O O . GLY A 1 216 ? 9.900 9.578 -26.992 1.00 42.69 216 GLY A O 1
ATOM 1714 N N . TRP A 1 217 ? 10.762 8.921 -28.970 1.00 35.91 217 TRP A N 1
ATOM 1715 C CA . TRP A 1 217 ? 10.457 10.111 -29.766 1.00 35.91 217 TRP A CA 1
ATOM 1716 C C . TRP A 1 217 ? 10.257 9.691 -31.230 1.00 35.91 217 TRP A C 1
ATOM 1718 O O . TRP A 1 217 ? 11.229 9.399 -31.929 1.00 35.91 217 TRP A O 1
ATOM 1728 N N . TYR A 1 218 ? 9.002 9.681 -31.682 1.00 37.75 218 TYR A N 1
ATOM 1729 C CA . TYR A 1 218 ? 8.607 10.017 -33.054 1.00 37.75 218 TYR A CA 1
ATOM 1730 C C . TYR A 1 218 ? 7.358 10.891 -32.985 1.00 37.75 218 TYR A C 1
ATOM 1732 O O . TYR A 1 218 ? 6.423 10.502 -32.248 1.00 37.75 218 TYR A O 1
#

Organism: NCBI:txid1336337

Secondary structure (DSSP, 8-state):
-HHHHHHHHHHHHHHHHHHHHS-----SSHHHHHHHHHHHHHHHHHHHHH--SS--HHHHHHHHHHHHHHHHHHHHHHHHHHTTT-HHHHHHHHHHHHHHHHHHHSGGGSSGGGHHHHHHHHHHHHHHTHHHHHHHHHHH-HHHHHHH-TT--SHHHHTTHHHHHHHHSTTS-SSSS-HHHHHHHHHHHHHHHHHHHHHHHHHHHHHSS-SS------

Sequence (218 aa):
MKQVLFSVNIHSHISGALIFIFLPYSTVSQEDLLVFSFFSFGVAVCFLLSANPRVSAITLQFNFLGIIILMWGSAIPTIYYGFYCDVGLQKNTTILSLNCFIITILPNFRGPTFRTYRDLMFSCLGFSIIFPVSHGVQLYGLEIQEKRMVTLNLFGVASYAPRVLERFFPRKHDIYGSSHQILHVMVVLAGLAHMTGLLSAFDYLHSQAVPCGWTGWY

Radius of gyration: 18.78 Å; chains: 1; bounding box: 48×35×56 Å

InterPro domains:
  IPR004254 AdipoR/Haemolysin-III-related [PF03006] (8-195)
  IPR004254 AdipoR/Haemolysin-III-related [PTHR20855] (8-205)